Protein AF-A0A7S2Y7W7-F1 (afdb_monomer)

Mean predicted aligned error: 13.81 Å

Secondary structure (DSSP, 8-state):
------PPP------SHHHHHHHHHHHHHHHHHHHHHHHSS----TT-SS-HHHHHHHHHHHHHHHHHHTT---S--HHHHHHHHHTT--S-HHHHHHHHHHHHHHHHHHHHS-S---SSSHHHHHHHHHHHHHHHHHHHHHHHS--S--HHHHHHHHHTT--SSTTHHHHHHHHHHHHHHHHHHSS----TTSHHHHHHHHHHHHHHHHHHTT------HHHHHHHHTTT--SSHHHHHHHHHHHHHHHHHHHHS-S-PPPTT-GGGHHHHHHHHHHHHHHHTT-S-HHHHHHHHTTT--SS---

Foldseek 3Di:
DDDDDDDDDDDDDPPPPPVVVVVVLVVLLVVQLVVCVVPVASPQDCCNPVCNVSSVVLVVVLVQVVCVVVVHDHPDDPVNVVSCVVSVNDSCVVVVVVVVLLVVQLVVCVVPVASQFDCPDPVCVVSNVVLVVQLVQVVCCVPPVDGPDDPVNVVSCVVSVNDSCVCVVVLVVLLVVQLVVCVVQVASQDDCVPVPSNVVLVLQLVLVVCVVVVHDHPDDPVNVVSCVVSVHDSDPVVRVLVSLLSVLLVVCVVPVDSDDDDPPPVVCNVSNVSLVVVLVCVVVVNDDPVSVVSCVVSVHDSDDDD

Sequence (306 aa):
MSSKVVPKNHPNKKGSKCDHREKLWNMRYSELVQYQLEKGDCLVPAEYKENYPLGLWVRNQRKQYKLAKTGKYTYITEERIRLLTDLGFEWDPFNTEWNERYSELVEFYHKNGTTIVPQKSDQNLKLARWVVKQRHQYKLLKEKGQSQMTPERIELLEKINFRWAPFDAEWMSRYKELKKHYEKHGNCLIEKENKNLSTWTDTQRRQYKLLQLNESSHMTKQRIRLLEQLNFEWTVSDAKWKARFVELGRYVRRNGLGTVPGQSETKYRGLVRWVSQQQKWHHTNRLNKERFELLNLLAFPWEPEK

InterPro domains:
  IPR005114 Helicase-associated [PF03457] (22-89)
  IPR005114 Helicase-associated [PF03457] (96-162)
  IPR005114 Helicase-associated [PF03457] (168-232)
  IPR005114 Helicase-associated [PF03457] (238-298)

Solvent-accessible surface area (backbone atoms only — not comparable to full-atom values): 18067 Å² total; per-residue (Å²): 136,82,89,87,88,84,86,83,85,80,86,86,87,88,76,70,74,68,58,53,56,51,53,52,49,53,51,49,49,53,52,47,53,52,44,25,73,76,70,74,46,62,80,66,46,68,77,26,82,94,46,43,71,52,10,48,47,54,56,47,50,34,53,29,51,55,26,51,77,69,76,40,90,55,88,70,48,72,66,60,51,48,58,40,50,76,73,58,44,70,67,53,59,72,56,52,55,49,49,52,54,48,50,55,45,50,55,44,25,75,75,66,79,45,69,81,59,60,77,86,46,79,91,39,35,66,57,27,53,51,54,53,49,51,35,49,28,50,49,35,32,74,77,69,72,54,57,91,61,47,73,67,60,50,52,56,41,51,75,67,66,49,64,70,59,73,61,53,64,54,49,52,51,51,48,52,53,48,49,56,45,24,76,76,65,77,36,76,68,60,57,75,87,49,49,69,63,30,54,49,52,52,48,51,31,50,28,48,51,28,45,76,70,73,42,93,49,88,65,45,74,66,59,50,53,60,39,50,76,63,66,50,55,67,42,71,68,54,28,56,51,48,47,52,50,50,52,47,52,54,47,25,73,75,66,79,41,48,70,71,80,65,87,83,50,73,91,47,48,71,56,50,57,51,52,55,49,50,36,52,26,52,80,67,72,68,54,55,70,69,62,52,56,58,40,54,78,54,60,51,65,70,63,80,87,129

Structure (mmCIF, N/CA/C/O backbone):
data_AF-A0A7S2Y7W7-F1
#
_entry.id   AF-A0A7S2Y7W7-F1
#
loop_
_atom_site.group_PDB
_atom_sit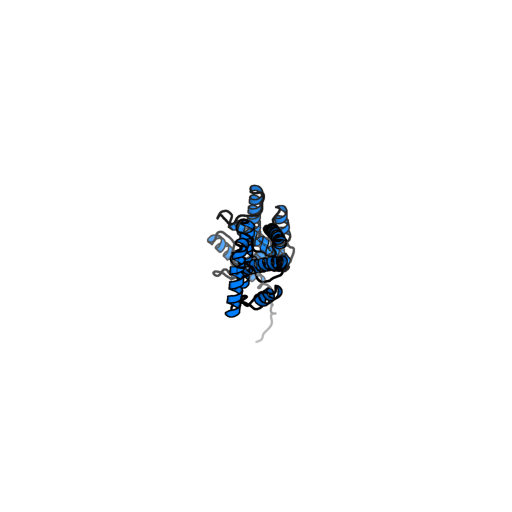e.id
_atom_site.type_symbol
_atom_site.label_atom_id
_atom_site.label_alt_id
_atom_site.label_comp_id
_atom_site.label_asym_id
_atom_site.label_entity_id
_atom_site.label_seq_id
_atom_site.pdbx_PDB_ins_code
_atom_site.Cartn_x
_atom_site.Cartn_y
_atom_site.Cartn_z
_atom_site.occupancy
_atom_site.B_iso_or_equiv
_atom_site.auth_seq_id
_atom_site.auth_comp_id
_atom_site.auth_asym_id
_atom_site.auth_atom_id
_atom_site.pdbx_PDB_model_num
ATOM 1 N N . MET A 1 1 ? -13.060 -22.732 94.950 1.00 37.59 1 MET A N 1
ATOM 2 C CA . MET A 1 1 ? -12.194 -23.146 93.823 1.00 37.59 1 MET A CA 1
ATOM 3 C C . MET A 1 1 ? -13.047 -23.850 92.773 1.00 37.59 1 MET A C 1
ATOM 5 O O . MET A 1 1 ? -13.967 -24.549 93.166 1.00 37.59 1 MET A O 1
ATOM 9 N N . SER A 1 2 ? -12.691 -23.665 91.493 1.00 35.84 2 SER A N 1
ATOM 10 C CA . SER A 1 2 ? -13.213 -24.296 90.254 1.00 35.84 2 SER A CA 1
ATOM 11 C C . SER A 1 2 ? -14.637 -23.908 89.804 1.00 35.84 2 SER A C 1
ATOM 13 O O . SER A 1 2 ? -15.588 -24.132 90.533 1.00 35.84 2 SER A O 1
ATOM 15 N N . SER A 1 3 ? -14.820 -23.162 88.691 1.00 30.14 3 SER A N 1
ATOM 16 C CA . SER A 1 3 ? -14.700 -23.556 87.249 1.00 30.14 3 SER A CA 1
ATOM 17 C C . SER A 1 3 ? -15.727 -24.625 86.841 1.00 30.14 3 SER A C 1
ATOM 19 O O . SER A 1 3 ? -15.864 -25.587 87.576 1.00 30.14 3 SER A O 1
ATOM 21 N N . LYS A 1 4 ? -16.442 -24.649 85.704 1.00 36.50 4 LYS A N 1
ATOM 22 C CA . LYS A 1 4 ? -16.570 -23.949 84.391 1.00 36.50 4 LYS A CA 1
ATOM 23 C C . LYS A 1 4 ? -17.983 -24.364 83.843 1.00 36.50 4 LYS A C 1
ATOM 25 O O . LYS A 1 4 ? -18.548 -25.297 84.393 1.00 36.50 4 LYS A O 1
ATOM 30 N N . VAL A 1 5 ? -18.666 -23.797 82.836 1.00 34.34 5 VAL A N 1
ATOM 31 C CA . VAL A 1 5 ? -18.397 -23.654 81.381 1.00 34.34 5 VAL A CA 1
ATOM 32 C C . VAL A 1 5 ? -19.575 -22.846 80.779 1.00 34.34 5 VAL A C 1
ATOM 34 O O . VAL A 1 5 ? -20.723 -23.152 81.083 1.00 34.34 5 VAL A O 1
ATOM 37 N N . VAL A 1 6 ? -19.321 -21.896 79.867 1.00 30.55 6 VAL A N 1
ATOM 38 C CA . VAL A 1 6 ? -20.326 -21.335 78.928 1.00 30.55 6 VAL A CA 1
ATOM 39 C C . VAL A 1 6 ? -19.839 -21.596 77.489 1.00 30.55 6 VAL A C 1
ATOM 41 O O . VAL A 1 6 ? -18.629 -21.483 77.255 1.00 30.55 6 VAL A O 1
ATOM 44 N N . PRO A 1 7 ? -20.704 -21.972 76.520 1.00 33.47 7 PRO A N 1
ATOM 45 C CA . PRO A 1 7 ? -20.276 -22.375 75.180 1.00 33.47 7 PRO A CA 1
ATOM 46 C C . PRO A 1 7 ? -19.872 -21.184 74.301 1.00 33.47 7 PRO A C 1
ATOM 48 O O . PRO A 1 7 ? -20.465 -20.108 74.353 1.00 33.47 7 PRO A O 1
ATOM 51 N N . LYS A 1 8 ? -18.861 -21.404 73.454 1.00 35.06 8 LYS A N 1
ATOM 52 C CA . LYS A 1 8 ? -18.333 -20.428 72.494 1.00 35.06 8 LYS A CA 1
ATOM 53 C C . LYS A 1 8 ? -19.246 -20.302 71.270 1.00 35.06 8 LYS A C 1
ATOM 55 O O . LYS A 1 8 ? -19.449 -21.274 70.550 1.00 35.06 8 LYS A O 1
ATOM 60 N N . ASN A 1 9 ? -19.679 -19.076 70.987 1.00 31.50 9 ASN A N 1
ATOM 61 C CA . ASN A 1 9 ? -20.201 -18.664 69.685 1.00 31.50 9 ASN A CA 1
ATOM 62 C C . ASN A 1 9 ? -19.067 -18.615 68.642 1.00 31.50 9 ASN A C 1
ATOM 64 O O . ASN A 1 9 ? -17.965 -18.134 68.922 1.00 31.50 9 ASN A O 1
ATOM 68 N N . HIS A 1 10 ? -19.340 -19.074 67.421 1.00 33.00 10 HIS A N 1
ATOM 69 C CA . HIS A 1 10 ? -18.485 -18.870 66.248 1.00 33.00 10 HIS A CA 1
ATOM 70 C C . HIS A 1 10 ? -19.164 -17.896 65.278 1.00 33.00 10 HIS A C 1
ATOM 72 O O . HIS A 1 10 ? -20.255 -18.201 64.797 1.00 33.00 10 HIS A O 1
ATOM 78 N N . PRO A 1 11 ? -18.547 -16.745 64.945 1.00 43.25 11 PRO A N 1
ATOM 79 C CA . PRO A 1 11 ? -19.090 -15.852 63.937 1.00 43.25 11 PRO A CA 1
ATOM 80 C C . PRO A 1 11 ? -18.617 -16.254 62.533 1.00 43.25 11 PRO A C 1
ATOM 82 O O . PRO A 1 11 ? -17.430 -16.428 62.250 1.00 43.25 11 PRO A O 1
ATOM 85 N N . ASN A 1 12 ? -19.600 -16.371 61.650 1.00 38.69 12 ASN A N 1
ATOM 86 C CA . ASN A 1 12 ? -19.510 -16.690 60.233 1.00 38.69 12 ASN A CA 1
ATOM 87 C C . ASN A 1 12 ? -18.875 -15.519 59.442 1.00 38.69 12 ASN A C 1
ATOM 89 O O . ASN A 1 12 ? -19.415 -14.415 59.429 1.00 38.69 12 ASN A O 1
ATOM 93 N N . LYS A 1 13 ? -17.732 -15.732 58.769 1.00 47.81 13 LYS A N 1
ATOM 94 C CA . LYS A 1 13 ? -17.047 -14.724 57.928 1.00 47.81 13 LYS A CA 1
ATOM 95 C C . LYS A 1 13 ? -17.243 -15.018 56.432 1.00 47.81 13 LYS A C 1
ATOM 97 O O . LYS A 1 13 ? -16.462 -15.755 55.837 1.00 47.81 13 LYS A O 1
ATOM 102 N N . LYS A 1 14 ? -18.225 -14.368 55.794 1.00 46.22 14 LYS A N 1
ATOM 103 C CA . LYS A 1 14 ? -18.388 -14.301 54.318 1.00 46.22 14 LYS A CA 1
ATOM 104 C C . LYS A 1 14 ? -18.605 -12.860 53.799 1.00 46.22 14 LYS A C 1
ATOM 106 O O . LYS A 1 14 ? -19.405 -12.641 52.903 1.00 46.22 14 LYS A O 1
ATOM 111 N N . GLY A 1 15 ? -17.887 -11.868 54.345 1.00 50.94 15 GLY A N 1
ATOM 112 C CA . GLY A 1 15 ? -18.114 -10.438 54.043 1.00 50.94 15 GLY A CA 1
ATOM 113 C C . GLY A 1 15 ? -17.005 -9.649 53.319 1.00 50.94 15 GLY A C 1
ATOM 114 O O . GLY A 1 15 ? -17.163 -8.453 53.145 1.00 50.94 15 GLY A O 1
ATOM 115 N N . SER A 1 16 ? -15.870 -10.238 52.911 1.00 58.94 16 SER A N 1
ATOM 116 C CA . SER A 1 16 ? -14.654 -9.426 52.642 1.00 58.94 16 SER A CA 1
ATOM 117 C C . SER A 1 16 ? -14.260 -9.205 51.165 1.00 58.94 16 SER A C 1
ATOM 119 O O . SER A 1 16 ? -13.663 -8.183 50.843 1.00 58.94 16 SER A O 1
ATOM 121 N N . LYS A 1 17 ? -14.597 -10.105 50.226 1.00 50.84 17 LYS A N 1
ATOM 122 C CA . LYS A 1 17 ? -14.131 -9.992 48.819 1.00 50.84 17 LYS A CA 1
ATOM 123 C C . LYS A 1 17 ? -14.993 -9.097 47.916 1.00 50.84 17 LYS A C 1
ATOM 125 O O . LYS A 1 17 ? -14.471 -8.569 46.936 1.00 50.84 17 LYS A O 1
ATOM 130 N N . CYS A 1 18 ? -16.288 -8.956 48.206 1.00 56.78 18 CYS A N 1
ATOM 131 C CA . CYS A 1 18 ? -17.223 -8.215 47.348 1.00 56.78 18 CYS A CA 1
ATOM 132 C C . CYS A 1 18 ? -17.066 -6.691 47.507 1.00 56.78 18 CYS A C 1
ATOM 134 O O . CYS A 1 18 ? -17.057 -5.971 46.516 1.00 56.78 18 CYS A O 1
ATOM 136 N N . ASP A 1 19 ? -16.812 -6.231 48.735 1.00 72.75 19 ASP A N 1
ATOM 137 C CA . ASP A 1 19 ? -16.600 -4.818 49.087 1.00 72.75 19 ASP A CA 1
ATOM 138 C C . ASP A 1 19 ? -15.323 -4.228 48.450 1.00 72.75 19 ASP A C 1
ATOM 140 O O . ASP A 1 19 ? -15.316 -3.117 47.925 1.00 72.75 19 ASP A O 1
ATOM 144 N N . HIS A 1 20 ? -14.237 -5.006 48.391 1.00 82.12 20 HIS A N 1
ATOM 145 C CA . HIS A 1 20 ? -12.974 -4.533 47.815 1.00 82.12 20 HIS A CA 1
ATOM 146 C C . HIS A 1 20 ? -13.054 -4.267 46.300 1.00 82.12 20 HIS A C 1
ATOM 148 O O . HIS A 1 20 ? -12.467 -3.303 45.809 1.00 82.12 20 HIS A O 1
ATOM 154 N N . ARG A 1 21 ? -13.787 -5.100 45.544 1.00 84.62 21 ARG A N 1
ATOM 155 C CA . ARG A 1 21 ? -13.958 -4.911 44.091 1.00 84.62 21 ARG A CA 1
ATOM 156 C C . ARG A 1 21 ? -14.792 -3.677 43.771 1.00 84.62 21 ARG A C 1
ATOM 158 O O . ARG A 1 21 ? -14.485 -2.992 42.800 1.00 84.62 21 ARG A O 1
ATOM 165 N N . GLU A 1 22 ? -15.806 -3.403 44.587 1.00 88.19 22 GLU A N 1
ATOM 166 C CA . GLU A 1 22 ? -16.646 -2.217 44.435 1.00 88.19 22 GLU A CA 1
ATOM 167 C C . GLU A 1 22 ? -15.851 -0.942 44.715 1.00 88.19 22 GLU A C 1
ATOM 169 O O . GLU A 1 22 ? -15.823 -0.033 43.889 1.00 88.19 22 GLU A O 1
ATOM 174 N N . LYS A 1 23 ? -15.089 -0.923 45.816 1.00 91.94 23 LYS A N 1
ATOM 175 C CA . LYS A 1 23 ? -14.179 0.184 46.146 1.00 91.94 23 LYS A CA 1
ATOM 176 C C . LYS A 1 23 ? -13.169 0.458 45.038 1.00 91.94 23 LYS A C 1
ATOM 178 O O . LYS A 1 23 ? -12.952 1.612 44.681 1.00 91.94 23 LYS A O 1
ATOM 183 N N . LEU A 1 24 ? -12.573 -0.591 44.470 1.00 93.00 24 LEU A N 1
ATOM 184 C CA . LEU A 1 24 ? -11.621 -0.439 43.372 1.00 93.00 24 LEU A CA 1
ATOM 185 C C . LEU A 1 24 ? -12.291 0.090 42.097 1.00 93.00 24 LEU A C 1
ATOM 187 O O . LEU A 1 24 ? -11.690 0.896 41.390 1.00 93.00 24 LEU A O 1
ATOM 191 N N . TRP A 1 25 ? -13.517 -0.346 41.791 1.00 94.25 25 TRP A N 1
ATOM 192 C CA . TRP A 1 25 ? -14.260 0.179 40.646 1.00 94.25 25 TRP A CA 1
ATOM 193 C C . TRP A 1 25 ? -14.589 1.663 40.836 1.00 94.25 25 TRP A C 1
ATOM 195 O O . TRP A 1 25 ? -14.278 2.449 39.947 1.00 94.25 25 TRP A O 1
ATOM 205 N N . ASN A 1 26 ? -15.103 2.050 42.007 1.00 94.50 26 ASN A N 1
ATOM 206 C CA . ASN A 1 26 ? -15.407 3.446 42.334 1.00 94.50 26 ASN A CA 1
ATOM 207 C C . ASN A 1 26 ? -14.159 4.335 42.270 1.00 94.50 26 ASN A C 1
ATOM 209 O O . ASN A 1 26 ? -14.209 5.409 41.687 1.00 94.50 26 ASN A O 1
ATOM 213 N N . MET A 1 27 ? -13.019 3.866 42.790 1.00 96.19 27 MET A N 1
ATOM 214 C CA . MET A 1 27 ? -11.742 4.581 42.686 1.00 96.19 27 MET A CA 1
ATOM 215 C C . MET A 1 27 ? -11.349 4.838 41.225 1.00 96.19 27 MET A C 1
ATOM 217 O O . MET A 1 27 ? -11.021 5.963 40.863 1.00 96.19 27 MET A O 1
ATOM 221 N N . ARG A 1 28 ? -11.421 3.812 40.368 1.00 96.81 28 ARG A N 1
ATOM 222 C CA . ARG A 1 28 ? -11.091 3.939 38.937 1.00 96.81 28 ARG A CA 1
ATOM 223 C C . ARG A 1 28 ? -12.092 4.813 38.183 1.00 96.81 28 ARG A C 1
ATOM 225 O O . ARG A 1 28 ? -11.698 5.528 37.270 1.00 96.81 28 ARG A O 1
ATOM 232 N N . TYR A 1 29 ? -13.365 4.771 38.570 1.00 97.00 29 TYR A N 1
ATOM 233 C CA . TYR A 1 29 ? -14.388 5.660 38.033 1.00 97.00 29 TYR A CA 1
ATOM 234 C C . TYR A 1 29 ? -14.091 7.124 38.391 1.00 97.00 29 TYR A C 1
ATOM 236 O O . TYR A 1 29 ? -14.070 7.962 37.497 1.00 97.00 29 TYR A O 1
ATOM 244 N N . SER A 1 30 ? -13.753 7.429 39.648 1.00 96.88 30 SER A N 1
ATOM 245 C CA . SER A 1 30 ? -13.347 8.783 40.054 1.00 96.88 30 SER A CA 1
ATOM 246 C C . SER A 1 30 ? -12.097 9.272 39.314 1.00 96.88 30 SER A C 1
ATOM 248 O O . SER A 1 30 ? -12.040 10.427 38.904 1.00 96.88 30 SER A O 1
ATOM 250 N N . GLU A 1 31 ? -11.112 8.399 39.090 1.00 97.06 31 GLU A N 1
ATOM 251 C CA . GLU A 1 31 ? -9.932 8.725 38.274 1.00 97.06 31 GLU A CA 1
ATOM 252 C C . GLU A 1 31 ? -10.295 9.031 36.812 1.00 97.06 31 GLU A C 1
ATOM 254 O O . GLU A 1 31 ? -9.704 9.925 36.210 1.00 97.06 31 GLU A O 1
ATOM 259 N N . LEU A 1 32 ? -11.274 8.323 36.239 1.00 97.31 32 LEU A N 1
ATOM 260 C CA . LEU A 1 32 ? -11.776 8.608 34.894 1.00 97.31 32 LEU A CA 1
ATOM 261 C C . LEU A 1 32 ? -12.521 9.949 34.833 1.00 97.31 32 LEU A C 1
ATOM 263 O O . LEU A 1 32 ? -12.336 10.687 33.871 1.00 97.31 32 LEU A O 1
ATOM 267 N N . VAL A 1 33 ? -13.327 10.279 35.847 1.00 97.00 33 VAL A N 1
ATOM 268 C CA . VAL A 1 33 ? -13.987 11.593 35.950 1.00 97.00 33 VAL A CA 1
ATOM 269 C C . VAL A 1 33 ? -12.941 12.706 35.978 1.00 97.00 33 VAL A C 1
ATOM 271 O O . VAL A 1 33 ? -13.048 13.668 35.225 1.00 97.00 33 VAL A O 1
ATOM 274 N N . GLN A 1 34 ? -11.886 12.549 36.782 1.00 96.19 34 GLN A N 1
ATOM 275 C CA . GLN A 1 34 ? -10.796 13.522 36.834 1.00 96.19 34 GLN A CA 1
ATOM 276 C C . GLN A 1 34 ? -10.088 13.657 35.479 1.00 96.19 34 GLN A C 1
ATOM 278 O O . GLN A 1 34 ? -9.843 14.769 35.017 1.00 96.19 34 GLN A O 1
ATOM 283 N N . TYR A 1 35 ? -9.820 12.536 34.802 1.00 95.62 35 TYR A N 1
ATOM 284 C CA . TYR A 1 35 ? -9.259 12.552 33.452 1.00 95.62 35 TYR A CA 1
ATOM 285 C C . TYR A 1 35 ? -10.159 13.316 32.468 1.00 95.62 35 TYR A C 1
ATOM 287 O O . TYR A 1 35 ? -9.663 14.130 31.691 1.00 95.62 35 TYR A O 1
ATOM 295 N N . GLN A 1 36 ? -11.475 13.091 32.523 1.00 95.19 36 GLN A N 1
ATOM 296 C CA . GLN A 1 36 ? -12.455 13.757 31.663 1.00 95.19 36 GLN A CA 1
ATOM 297 C C . GLN A 1 36 ? -12.515 15.267 31.912 1.00 95.19 36 GLN A C 1
ATOM 299 O O . GLN A 1 36 ? -12.564 16.029 30.949 1.00 95.19 36 GLN A O 1
ATOM 304 N N . LEU A 1 37 ? -12.403 15.714 33.164 1.00 93.25 37 LEU A N 1
ATOM 305 C CA . LEU A 1 37 ? -12.298 17.138 33.496 1.00 93.25 37 LEU A CA 1
ATOM 306 C C . LEU A 1 37 ? -11.010 17.777 32.953 1.00 93.25 37 LEU A C 1
ATOM 308 O O . LEU A 1 37 ? -11.032 18.917 32.497 1.00 93.25 37 LEU A O 1
ATOM 312 N N . GLU A 1 38 ? -9.888 17.057 32.988 1.00 92.75 38 GLU A N 1
ATOM 313 C CA . GLU A 1 38 ? -8.585 17.578 32.554 1.00 92.75 38 GLU A CA 1
ATOM 314 C C . GLU A 1 38 ? -8.379 17.553 31.037 1.00 92.75 38 GLU A C 1
ATOM 316 O O . GLU A 1 38 ? -7.700 18.422 30.486 1.00 92.75 38 GLU A O 1
ATOM 321 N N . LYS A 1 39 ? -8.892 16.522 30.360 1.00 92.25 39 LYS A N 1
ATOM 322 C CA . LYS A 1 39 ? -8.663 16.281 28.926 1.00 92.25 39 LYS A CA 1
ATOM 323 C C . LYS A 1 39 ? -9.869 16.610 28.055 1.00 92.25 39 LYS A C 1
ATOM 325 O O . LYS A 1 39 ? -9.698 16.786 26.854 1.00 92.25 39 LYS A O 1
ATOM 330 N N . GLY A 1 40 ? -11.056 16.725 28.648 1.00 89.88 40 GLY A N 1
ATOM 331 C CA . GLY A 1 40 ? -12.314 16.962 27.939 1.00 89.88 40 GLY A CA 1
ATOM 332 C C . GLY A 1 40 ? -12.916 15.711 27.293 1.00 89.88 40 GLY A C 1
ATOM 333 O O . GLY A 1 40 ? -13.932 15.817 26.613 1.00 89.88 40 GLY A O 1
ATOM 334 N N . ASP A 1 41 ? -12.315 14.532 27.486 1.00 90.56 41 ASP A N 1
ATOM 335 C CA . ASP A 1 41 ? -12.790 13.263 26.934 1.00 90.56 41 ASP A CA 1
ATOM 336 C C . ASP A 1 41 ? -12.485 12.070 27.861 1.00 90.56 41 ASP A C 1
ATOM 338 O O . ASP A 1 41 ? -11.765 12.181 28.849 1.00 90.56 41 ASP A O 1
ATOM 342 N N . CYS A 1 42 ? -13.041 10.899 27.539 1.00 92.62 42 CYS A N 1
ATOM 343 C CA . CYS A 1 42 ? -12.763 9.632 28.227 1.00 92.62 42 CYS A CA 1
ATOM 344 C C . CYS A 1 42 ? -11.804 8.709 27.437 1.00 92.62 42 CYS A C 1
ATOM 346 O O . CYS A 1 42 ? -11.794 7.484 27.625 1.00 92.62 42 CYS A O 1
ATOM 348 N N . LEU A 1 43 ? -11.009 9.248 26.507 1.00 89.69 43 LEU A N 1
ATOM 349 C CA . LEU A 1 43 ? -10.138 8.501 25.592 1.00 89.69 43 LEU A CA 1
ATOM 350 C C . LEU A 1 43 ? -8.772 8.183 26.216 1.00 89.69 43 LEU A C 1
ATOM 352 O O . LEU A 1 43 ? -7.718 8.409 25.623 1.00 89.69 43 LEU A O 1
ATOM 356 N N . VAL A 1 44 ? -8.791 7.558 27.396 1.00 90.44 44 VAL A N 1
ATOM 357 C CA . VAL A 1 44 ? -7.565 7.180 28.111 1.00 90.44 44 VAL A CA 1
ATOM 358 C C . VAL A 1 44 ? -6.717 6.203 27.270 1.00 90.44 44 VAL A C 1
ATOM 360 O O . VAL A 1 44 ? -7.218 5.136 26.881 1.00 90.44 44 VAL A O 1
ATOM 363 N N . PRO A 1 45 ? -5.429 6.509 27.004 1.00 86.62 45 PRO A N 1
ATOM 364 C CA . PRO A 1 45 ? -4.521 5.603 26.308 1.00 86.62 45 PRO A CA 1
ATOM 365 C C . PRO A 1 45 ? -4.345 4.272 27.048 1.00 86.62 45 PRO A C 1
ATOM 367 O O . PRO A 1 45 ? -4.287 4.225 28.275 1.00 86.62 45 PRO A O 1
ATOM 370 N N . ALA A 1 46 ? -4.189 3.170 26.308 1.00 79.38 46 ALA A N 1
ATOM 371 C CA . ALA A 1 46 ? -3.987 1.849 26.918 1.00 79.38 46 ALA A CA 1
ATOM 372 C C . ALA A 1 46 ? -2.702 1.770 27.768 1.00 79.38 46 ALA A C 1
ATOM 374 O O . ALA A 1 46 ? -2.656 1.017 28.737 1.00 79.38 46 ALA A O 1
ATOM 375 N N . GLU A 1 47 ? -1.687 2.558 27.409 1.00 85.12 47 GLU A N 1
ATOM 376 C CA . GLU A 1 47 ? -0.414 2.706 28.122 1.00 85.12 47 GLU A CA 1
ATOM 377 C C . GLU A 1 47 ? -0.286 4.122 28.703 1.00 85.12 47 GLU A C 1
ATOM 379 O O . GLU A 1 47 ? 0.719 4.805 28.510 1.00 85.12 47 GLU A O 1
ATOM 384 N N . TYR A 1 48 ? -1.342 4.603 29.361 1.00 89.75 48 TYR A N 1
ATOM 385 C CA . TYR A 1 48 ? -1.338 5.919 29.994 1.00 89.75 48 TYR A CA 1
ATOM 386 C C . TYR A 1 48 ? -0.262 5.971 31.088 1.00 89.75 48 TYR A C 1
ATOM 388 O O . TYR A 1 48 ? -0.348 5.244 32.072 1.00 89.75 48 TYR A O 1
ATOM 396 N N . LYS A 1 49 ? 0.795 6.767 30.895 1.00 87.56 49 LYS A N 1
ATOM 397 C CA . LYS A 1 49 ? 2.012 6.690 31.723 1.00 87.56 49 LYS A CA 1
ATOM 398 C C . LYS A 1 49 ? 1.792 7.246 33.125 1.00 87.56 49 LYS A C 1
ATOM 400 O O . LYS A 1 49 ? 2.343 6.727 34.087 1.00 87.56 49 LYS A O 1
ATOM 405 N N . GLU A 1 50 ? 0.967 8.275 33.218 1.00 90.06 50 GLU A N 1
ATOM 406 C CA . GLU A 1 50 ? 0.624 8.998 34.434 1.00 90.06 50 GLU A CA 1
ATOM 407 C C . GLU A 1 50 ? -0.271 8.150 35.348 1.00 90.06 50 GLU A C 1
ATOM 409 O O . GLU A 1 50 ? -0.153 8.215 36.568 1.00 90.06 50 GLU A O 1
ATOM 414 N N . ASN A 1 51 ? -1.126 7.301 34.764 1.00 91.81 51 ASN A N 1
ATOM 415 C CA . ASN A 1 51 ? -1.936 6.333 35.499 1.00 91.81 51 ASN A CA 1
ATOM 416 C C . ASN A 1 51 ? -2.187 5.071 34.657 1.00 91.81 51 ASN A C 1
ATOM 418 O O . ASN A 1 51 ? -3.250 4.867 34.062 1.00 91.81 51 ASN A O 1
ATOM 422 N N . TYR A 1 52 ? -1.188 4.189 34.630 1.00 92.31 52 TYR A N 1
ATOM 423 C CA . TYR A 1 52 ? -1.252 2.929 33.884 1.00 92.31 52 TYR A CA 1
ATOM 424 C C . TYR A 1 52 ? -2.432 2.027 34.302 1.00 92.31 52 TYR A C 1
ATOM 426 O O . TYR A 1 52 ? -3.109 1.474 33.425 1.00 92.31 52 TYR A O 1
ATOM 434 N N . PRO A 1 53 ? -2.754 1.890 35.608 1.00 94.44 53 PRO A N 1
ATOM 435 C CA . PRO A 1 53 ? -3.937 1.150 36.043 1.00 94.44 53 PRO A CA 1
ATOM 436 C C . PRO A 1 53 ? -5.257 1.644 35.437 1.00 94.44 53 PRO A C 1
ATOM 438 O O . PRO A 1 53 ? -6.115 0.813 35.124 1.00 94.44 53 PRO A O 1
ATOM 441 N N . LEU A 1 54 ? -5.423 2.956 35.246 1.00 95.19 54 LEU A N 1
ATOM 442 C CA . LEU A 1 54 ? -6.618 3.530 34.627 1.00 95.19 54 LEU A CA 1
ATOM 443 C C . LEU A 1 54 ? -6.738 3.133 33.150 1.00 95.19 54 LEU A C 1
ATOM 445 O O . LEU A 1 54 ? -7.796 2.658 32.736 1.00 95.19 54 LEU A O 1
ATOM 449 N N . GLY A 1 55 ? -5.655 3.235 32.371 1.00 92.12 55 GLY A N 1
ATOM 450 C CA . GLY A 1 55 ? -5.648 2.826 30.958 1.00 92.12 55 GLY A CA 1
ATOM 451 C C . GLY A 1 55 ? -6.027 1.351 30.767 1.00 92.12 55 GLY A C 1
ATOM 452 O O . GLY A 1 55 ? -6.852 0.997 29.914 1.00 92.12 55 GLY A O 1
ATOM 453 N N . LEU A 1 56 ? -5.505 0.476 31.633 1.00 92.94 56 LEU A N 1
ATOM 454 C CA . LEU A 1 56 ? -5.875 -0.940 31.656 1.00 92.94 56 LEU A CA 1
ATOM 455 C C . LEU A 1 56 ? -7.349 -1.150 32.039 1.00 92.94 56 LEU A C 1
ATOM 457 O O . LEU A 1 56 ? -8.032 -1.994 31.447 1.00 92.94 56 LEU A O 1
ATOM 461 N N . TRP A 1 57 ? -7.841 -0.403 33.027 1.00 95.44 57 TRP A N 1
ATOM 462 C CA . TRP A 1 57 ? -9.222 -0.486 33.491 1.00 95.44 57 TRP A CA 1
ATOM 463 C C . TRP A 1 57 ? -10.215 -0.046 32.410 1.00 95.44 57 TRP A C 1
ATOM 465 O O . TRP A 1 57 ? -11.144 -0.799 32.122 1.00 95.44 57 TRP A O 1
ATOM 475 N N . VAL A 1 58 ? -9.969 1.084 31.739 1.00 95.00 58 VAL A N 1
ATOM 476 C CA . VAL A 1 58 ? -10.766 1.590 30.605 1.00 95.00 58 VAL A CA 1
ATOM 477 C C . VAL A 1 58 ? -10.843 0.554 29.483 1.00 95.00 58 VAL A C 1
ATOM 479 O O . VAL A 1 58 ? -11.931 0.219 29.006 1.00 95.00 58 VAL A O 1
ATOM 482 N N . ARG A 1 59 ? -9.703 -0.045 29.109 1.00 91.62 59 ARG A N 1
ATOM 483 C CA . ARG A 1 59 ? -9.655 -1.133 28.116 1.00 91.62 59 ARG A CA 1
ATOM 484 C C . ARG A 1 59 ? -10.526 -2.323 28.526 1.00 91.62 59 ARG A C 1
ATOM 486 O O . ARG A 1 59 ? -11.219 -2.906 27.689 1.00 91.62 59 ARG A O 1
ATOM 493 N N . ASN A 1 60 ? -10.500 -2.685 29.806 1.00 93.19 60 ASN A N 1
ATOM 494 C CA . ASN A 1 60 ? -11.316 -3.773 30.328 1.00 93.19 60 ASN A CA 1
ATOM 495 C C . ASN A 1 60 ? -12.813 -3.428 30.331 1.00 93.19 60 ASN A C 1
ATOM 497 O O . ASN A 1 60 ? -13.598 -4.311 29.990 1.00 93.19 60 ASN A O 1
ATOM 501 N N . GLN A 1 61 ? -13.217 -2.186 30.629 1.00 95.06 61 GLN A N 1
ATOM 502 C CA . GLN A 1 61 ? -14.628 -1.775 30.549 1.00 95.06 61 GLN A CA 1
ATOM 503 C C . GLN A 1 61 ? -15.175 -1.938 29.126 1.00 95.06 61 GLN A C 1
ATOM 505 O O . GLN A 1 61 ? -16.192 -2.605 28.940 1.00 95.06 61 GLN A O 1
ATOM 510 N N . ARG A 1 62 ? -14.448 -1.459 28.104 1.00 93.94 62 ARG A N 1
ATOM 511 C CA . ARG A 1 62 ? -14.827 -1.647 26.687 1.00 93.94 62 ARG A CA 1
ATOM 512 C C . ARG A 1 62 ? -14.974 -3.126 26.317 1.00 93.94 62 ARG A C 1
ATOM 514 O O . ARG A 1 62 ? -15.951 -3.529 25.687 1.00 93.94 62 ARG A O 1
ATOM 521 N N . LYS A 1 63 ? -14.035 -3.972 26.766 1.00 92.69 63 LYS A N 1
ATOM 522 C CA . LYS A 1 63 ? -14.110 -5.430 26.567 1.00 92.69 63 LYS A CA 1
ATOM 523 C C . LYS A 1 63 ? -15.359 -6.032 27.217 1.00 92.69 63 LYS A C 1
ATOM 525 O O . LYS A 1 63 ? -16.020 -6.854 26.588 1.00 92.69 63 LYS A O 1
ATOM 530 N N . GLN A 1 64 ? -15.670 -5.656 28.457 1.00 94.38 64 GLN A N 1
ATOM 531 C CA . GLN A 1 64 ? -16.841 -6.173 29.167 1.00 94.38 64 GLN A CA 1
ATOM 532 C C . GLN A 1 64 ? -18.153 -5.732 28.524 1.00 94.38 64 GLN A C 1
ATOM 534 O O . GLN A 1 64 ? -19.037 -6.560 28.339 1.00 94.38 64 GLN A O 1
ATOM 539 N N . TYR A 1 65 ? -18.249 -4.478 28.095 1.00 94.00 65 TYR A N 1
ATOM 540 C CA . TYR A 1 65 ? -19.417 -3.982 27.374 1.00 94.00 65 TYR A CA 1
ATOM 541 C C . TYR A 1 65 ? -19.668 -4.741 26.067 1.00 94.00 65 TYR A C 1
ATOM 543 O O . TYR A 1 65 ? -20.798 -5.122 25.768 1.00 94.00 65 TYR A O 1
ATOM 551 N N . LYS A 1 66 ? -18.609 -5.067 25.314 1.00 90.69 66 LYS A N 1
ATOM 552 C CA . LYS A 1 66 ? -18.729 -5.915 24.118 1.00 90.69 66 LYS A CA 1
ATOM 553 C C . LYS A 1 66 ? -19.248 -7.322 24.446 1.00 90.69 66 LYS A C 1
ATOM 555 O O . LYS A 1 66 ? -20.024 -7.885 23.674 1.00 90.69 66 LYS A O 1
ATOM 560 N N . LEU A 1 67 ? -18.835 -7.901 25.576 1.00 92.31 67 LEU A N 1
ATOM 561 C CA . LEU A 1 67 ? -19.382 -9.178 26.049 1.00 92.31 67 LEU A CA 1
ATOM 562 C C . LEU A 1 67 ? -20.871 -9.038 26.395 1.00 92.31 67 LEU A C 1
ATOM 564 O O . LEU A 1 67 ? -21.661 -9.833 25.892 1.00 92.31 67 LEU A O 1
ATOM 568 N N . ALA A 1 68 ? -21.252 -7.983 27.126 1.00 91.88 68 ALA A N 1
ATOM 569 C CA . ALA A 1 68 ? -22.645 -7.662 27.449 1.00 91.88 68 ALA A CA 1
ATOM 570 C C . ALA A 1 68 ? -23.524 -7.584 26.186 1.00 91.88 68 ALA A C 1
ATOM 572 O O . ALA A 1 68 ? -24.527 -8.284 26.074 1.00 91.88 68 ALA A O 1
ATOM 573 N N . LYS A 1 69 ? -23.093 -6.813 25.177 1.00 89.25 69 LYS A N 1
ATOM 574 C CA . LYS A 1 69 ? -23.809 -6.641 23.899 1.00 89.25 69 LYS A CA 1
ATOM 575 C C . LYS A 1 69 ? -23.960 -7.922 23.084 1.00 89.25 69 LYS A C 1
ATOM 577 O O . LYS A 1 69 ? -24.888 -8.031 22.293 1.00 89.25 69 LYS A O 1
ATOM 582 N N . THR A 1 70 ? -23.050 -8.878 23.255 1.00 88.38 70 THR A N 1
ATOM 583 C CA . THR A 1 70 ? -23.079 -10.167 22.543 1.00 88.38 70 THR A CA 1
ATOM 584 C C . THR A 1 70 ? -23.742 -11.280 23.356 1.00 88.38 70 THR A C 1
ATOM 586 O O . THR A 1 70 ? -23.646 -12.445 22.976 1.00 88.38 70 THR A O 1
ATOM 589 N N . GLY A 1 71 ? -24.386 -10.942 24.483 1.00 88.88 71 GLY A N 1
ATOM 590 C CA . GLY A 1 71 ? -25.050 -11.902 25.369 1.00 88.88 71 GLY A CA 1
ATOM 591 C C . GLY A 1 71 ? -24.087 -12.845 26.097 1.00 88.88 71 GLY A C 1
ATOM 592 O O . GLY A 1 71 ? -24.506 -13.862 26.644 1.00 88.88 71 GLY A O 1
ATOM 593 N N . LYS A 1 72 ? -22.783 -12.546 26.089 1.00 91.31 72 LYS A N 1
ATOM 594 C CA . LYS A 1 72 ? -21.764 -13.345 26.776 1.00 91.31 72 LYS A CA 1
ATOM 595 C C . LYS A 1 72 ? -21.665 -12.928 28.236 1.00 91.31 72 LYS A C 1
ATOM 597 O O . LYS A 1 72 ? -21.909 -11.775 28.585 1.00 91.31 72 LYS A O 1
ATOM 602 N N . TYR A 1 73 ? -21.223 -13.861 29.081 1.00 93.81 73 TYR A N 1
ATOM 603 C CA . TYR A 1 73 ? -20.978 -13.573 30.491 1.00 93.81 73 TYR A CA 1
ATOM 604 C C . TYR A 1 73 ? -20.036 -12.374 30.657 1.00 93.81 73 TYR A C 1
ATOM 606 O O . TYR A 1 73 ? -18.963 -12.304 30.050 1.00 93.81 73 TYR A O 1
ATOM 614 N N . THR A 1 74 ? -20.441 -11.451 31.522 1.00 94.44 74 THR A N 1
ATOM 615 C CA . THR A 1 74 ? -19.711 -10.233 31.846 1.00 94.44 74 THR A CA 1
ATOM 616 C C . THR A 1 74 ? -19.897 -9.885 33.319 1.00 94.44 74 THR A C 1
ATOM 618 O O . THR A 1 74 ? -20.869 -10.298 33.946 1.00 94.44 74 THR A O 1
ATOM 621 N N . TYR A 1 75 ? -18.953 -9.129 33.878 1.00 90.94 75 TYR A N 1
ATOM 622 C CA . TYR A 1 75 ? -19.074 -8.570 35.227 1.00 90.94 75 TYR A CA 1
ATOM 623 C C . TYR A 1 75 ? -19.496 -7.093 35.238 1.00 90.94 75 TYR A C 1
ATOM 625 O O . TYR A 1 75 ? -19.605 -6.504 36.318 1.00 90.94 75 TYR A O 1
ATOM 633 N N . ILE A 1 76 ? -19.658 -6.460 34.070 1.00 93.50 76 ILE A N 1
ATOM 634 C CA . ILE A 1 76 ? -20.164 -5.088 34.016 1.00 93.50 76 ILE A CA 1
ATOM 635 C C . ILE A 1 76 ? -21.675 -5.112 34.248 1.00 93.50 76 ILE A C 1
ATOM 637 O O . ILE A 1 76 ? -22.385 -5.928 33.668 1.00 93.50 76 ILE A O 1
ATOM 641 N N . THR A 1 77 ? -22.151 -4.259 35.148 1.00 94.44 77 THR A N 1
ATOM 642 C CA . THR A 1 77 ? -23.574 -4.136 35.473 1.00 94.44 77 THR A CA 1
ATOM 643 C C . THR A 1 77 ? -24.200 -3.022 34.639 1.00 94.44 77 THR A C 1
ATOM 645 O O . THR A 1 77 ? -23.496 -2.102 34.223 1.00 94.44 77 THR A O 1
ATOM 648 N N . GLU A 1 78 ? -25.520 -3.062 34.445 1.00 93.25 78 GLU A N 1
ATOM 649 C CA . GLU A 1 78 ? -26.267 -1.982 33.774 1.00 93.25 78 GLU A CA 1
ATOM 650 C C . GLU A 1 78 ? -26.012 -0.615 34.420 1.00 93.25 78 GLU A C 1
ATOM 652 O O . GLU A 1 78 ? -25.833 0.383 33.733 1.00 93.25 78 GLU A O 1
ATOM 657 N N . GLU A 1 79 ? -25.888 -0.574 35.747 1.00 93.94 79 GLU A N 1
ATOM 658 C CA . GLU A 1 79 ? -25.583 0.664 36.463 1.00 93.94 79 GLU A CA 1
ATOM 659 C C . GLU A 1 79 ? -24.221 1.252 36.082 1.00 93.94 79 GLU A C 1
ATOM 661 O O . GLU A 1 79 ? -24.101 2.444 35.819 1.00 93.94 79 GLU A O 1
ATOM 666 N N . ARG A 1 80 ? -23.192 0.408 35.969 1.00 95.81 80 ARG A N 1
ATOM 667 C CA . ARG A 1 80 ? -21.856 0.844 35.540 1.00 95.81 80 ARG A CA 1
ATOM 668 C C . ARG A 1 80 ? -21.850 1.301 34.090 1.00 95.81 80 ARG A C 1
ATOM 670 O O . ARG A 1 80 ? -21.111 2.219 33.751 1.00 95.81 80 ARG A O 1
ATOM 677 N N . ILE A 1 81 ? -22.657 0.658 33.244 1.00 95.38 81 ILE A N 1
ATOM 678 C CA . ILE A 1 81 ? -22.849 1.082 31.858 1.00 95.38 81 ILE A CA 1
ATOM 679 C C . ILE A 1 81 ? -23.478 2.476 31.822 1.00 95.38 81 ILE A C 1
ATOM 681 O O . ILE A 1 81 ? -22.969 3.328 31.097 1.00 95.38 81 ILE A O 1
ATOM 685 N N . ARG A 1 82 ? -24.533 2.721 32.611 1.00 96.31 82 ARG A N 1
ATOM 686 C CA . ARG A 1 82 ? -25.187 4.035 32.706 1.00 96.31 82 ARG A CA 1
ATOM 687 C C . ARG A 1 82 ? -24.220 5.114 33.175 1.00 96.31 82 ARG A C 1
ATOM 689 O O . ARG A 1 82 ? -23.985 6.047 32.422 1.00 96.31 82 ARG A O 1
ATOM 696 N N . LEU A 1 83 ? -23.555 4.917 34.316 1.00 96.00 83 LEU A N 1
ATOM 697 C CA . LEU A 1 83 ? -22.584 5.879 34.859 1.00 96.00 83 LEU A CA 1
ATOM 698 C C . LEU A 1 83 ? -21.490 6.256 33.850 1.00 96.00 83 LEU A C 1
ATOM 700 O O . LEU A 1 83 ? -21.169 7.426 33.675 1.00 96.00 83 LEU A O 1
ATOM 704 N N . LEU A 1 84 ? -20.920 5.264 33.161 1.00 96.31 84 LEU A N 1
ATOM 705 C CA . LEU A 1 84 ? -19.906 5.517 32.139 1.00 96.31 84 LEU A CA 1
ATOM 706 C C . LEU A 1 84 ? -20.497 6.240 30.920 1.00 96.31 84 LEU A C 1
ATOM 708 O O . LEU A 1 84 ? -19.882 7.168 30.406 1.00 96.31 84 LEU A O 1
ATOM 712 N N . THR A 1 85 ? -21.691 5.853 30.474 1.00 93.50 85 THR A N 1
ATOM 713 C CA . THR A 1 85 ? -22.361 6.497 29.333 1.00 93.50 85 THR A CA 1
ATOM 714 C C . THR A 1 85 ? -22.698 7.959 29.635 1.00 93.50 85 THR A C 1
ATOM 716 O O . THR A 1 85 ? -22.413 8.817 28.804 1.00 93.50 85 THR A O 1
ATOM 719 N N . ASP A 1 86 ? -23.201 8.258 30.834 1.00 94.94 86 ASP A N 1
ATOM 720 C CA . ASP A 1 86 ? -23.542 9.617 31.278 1.00 94.94 86 ASP A CA 1
ATOM 721 C C . ASP A 1 86 ? -22.301 10.516 31.403 1.00 94.94 86 ASP A C 1
ATOM 723 O O . ASP A 1 86 ? -22.371 11.720 31.166 1.00 94.94 86 ASP A O 1
ATOM 727 N N . LEU A 1 87 ? -21.137 9.929 31.704 1.00 94.56 87 LEU A N 1
ATOM 728 C CA . LEU A 1 87 ? -19.845 10.625 31.696 1.00 94.56 87 LEU A CA 1
ATOM 729 C C . LEU A 1 87 ? -19.331 10.938 30.271 1.00 94.56 87 LEU A C 1
ATOM 731 O O . LEU A 1 87 ? -18.334 11.644 30.107 1.00 94.56 87 LEU A O 1
ATOM 735 N N . GLY A 1 88 ? -19.982 10.416 29.227 1.00 90.75 88 GLY A N 1
ATOM 736 C CA . GLY A 1 88 ? -19.527 10.525 27.839 1.00 90.75 88 GLY A CA 1
ATOM 737 C C . GLY A 1 88 ? -18.465 9.486 27.461 1.00 90.75 88 GLY A C 1
ATOM 738 O O . GLY A 1 88 ? -17.618 9.736 26.602 1.00 90.75 88 GLY A O 1
ATOM 739 N N . PHE A 1 89 ? -18.460 8.319 28.112 1.00 93.00 89 PHE A N 1
ATOM 740 C CA . PHE A 1 89 ? -17.507 7.252 27.814 1.00 93.00 89 PHE A CA 1
ATOM 741 C C . PHE A 1 89 ? -17.773 6.606 26.448 1.00 93.00 89 PHE A C 1
ATOM 743 O O . PHE A 1 89 ? -18.752 5.887 26.257 1.00 93.00 89 PHE A O 1
ATOM 750 N N . GLU A 1 90 ? -16.840 6.790 25.513 1.00 89.38 90 GLU A N 1
ATOM 751 C CA . GLU A 1 90 ? -16.883 6.133 24.206 1.00 89.38 90 GLU A CA 1
ATOM 752 C C . GLU A 1 90 ? -16.481 4.646 24.319 1.00 89.38 90 GLU A C 1
ATOM 754 O O . GLU A 1 90 ? -15.329 4.287 24.632 1.00 89.38 90 GLU A O 1
ATOM 759 N N . TRP A 1 91 ? -17.460 3.774 24.064 1.00 89.75 91 TRP A N 1
ATOM 760 C CA . TRP A 1 91 ? -17.354 2.322 24.199 1.00 89.75 91 TRP A CA 1
ATOM 761 C C . TRP A 1 91 ? -16.597 1.671 23.038 1.00 89.75 91 TRP A C 1
ATOM 763 O O . TRP A 1 91 ? -15.928 0.654 23.258 1.00 89.75 91 TRP A O 1
ATOM 773 N N . ASP A 1 92 ? -16.656 2.249 21.833 1.00 84.06 92 ASP A N 1
ATOM 774 C CA . ASP A 1 92 ? -15.933 1.753 20.655 1.00 84.06 92 ASP A CA 1
ATOM 775 C C . ASP A 1 92 ? -15.331 2.898 19.815 1.00 84.06 92 ASP A C 1
ATOM 777 O O . ASP A 1 92 ? -15.750 3.143 18.680 1.00 84.06 92 ASP A O 1
ATOM 781 N N . PRO A 1 93 ? -14.291 3.580 20.332 1.00 76.75 93 PRO A N 1
ATOM 782 C CA . PRO A 1 93 ? -13.727 4.764 19.680 1.00 76.75 93 PRO A CA 1
ATOM 783 C C . PRO A 1 93 ? -13.141 4.460 18.298 1.00 76.75 93 PRO A C 1
ATOM 785 O O . PRO A 1 93 ? -13.152 5.310 17.412 1.00 76.75 93 PRO A O 1
ATOM 788 N N . PHE A 1 94 ? -12.663 3.231 18.077 1.00 71.50 94 PHE A N 1
ATOM 789 C CA . PHE A 1 94 ? -12.144 2.813 16.775 1.00 71.50 94 PHE A CA 1
ATOM 790 C C . PHE A 1 94 ? -13.248 2.630 15.737 1.00 71.50 94 PHE A C 1
ATOM 792 O O . PHE A 1 94 ? -12.992 2.793 14.541 1.00 71.50 94 PHE A O 1
ATOM 799 N N . ASN A 1 95 ? -14.448 2.234 16.160 1.00 79.75 95 ASN A N 1
ATOM 800 C CA . ASN A 1 95 ? -15.586 2.158 15.261 1.00 79.75 95 ASN A CA 1
ATOM 801 C C . ASN A 1 95 ? -16.190 3.539 15.010 1.00 79.75 95 ASN A C 1
ATOM 803 O O . ASN A 1 95 ? -16.515 3.826 13.862 1.00 79.75 95 ASN A O 1
ATOM 807 N N . THR A 1 96 ? -16.242 4.408 16.022 1.00 80.50 96 THR A N 1
ATOM 808 C CA . THR A 1 96 ? -16.657 5.811 15.862 1.00 80.50 96 THR A CA 1
ATOM 809 C C . THR A 1 96 ? -15.770 6.540 14.849 1.00 80.50 96 THR A C 1
ATOM 811 O O . THR A 1 96 ? -16.282 7.018 13.840 1.00 80.50 96 THR A O 1
ATOM 814 N N . GLU A 1 97 ? -14.438 6.494 14.999 1.00 84.50 97 GLU A N 1
ATOM 815 C CA . GLU A 1 97 ? -13.510 7.111 14.033 1.00 84.50 97 GLU A CA 1
ATOM 816 C C . GLU A 1 97 ? -13.667 6.515 12.620 1.00 84.50 97 GLU A C 1
ATOM 818 O O . GLU A 1 97 ? -13.586 7.218 11.609 1.00 84.50 97 GLU A O 1
ATOM 823 N N . TRP A 1 98 ? -13.885 5.197 12.518 1.00 91.12 98 TRP A N 1
ATOM 824 C CA . TRP A 1 98 ? -14.110 4.556 11.223 1.00 91.12 98 TRP A CA 1
ATOM 825 C C . TRP A 1 98 ? -15.402 5.054 10.569 1.00 91.12 98 TRP A C 1
ATOM 827 O O . TRP A 1 98 ? -15.379 5.365 9.381 1.00 91.12 98 TRP A O 1
ATOM 837 N N . ASN A 1 99 ? -16.490 5.161 11.336 1.00 88.06 99 ASN A N 1
ATOM 838 C CA . ASN A 1 99 ? -17.787 5.633 10.859 1.00 88.06 99 ASN A CA 1
ATOM 839 C C . ASN A 1 99 ? -17.727 7.098 10.419 1.00 88.06 99 ASN A C 1
ATOM 841 O O . ASN A 1 99 ? -18.233 7.417 9.351 1.00 88.06 99 ASN A O 1
ATOM 845 N N . GLU A 1 100 ? -17.057 7.972 11.173 1.00 89.75 100 GLU A N 1
ATOM 846 C CA . GLU A 1 100 ? -16.847 9.374 10.786 1.00 89.75 100 GLU A CA 1
ATOM 847 C C . GLU A 1 100 ? -16.115 9.484 9.444 1.00 89.75 100 GLU A C 1
ATOM 849 O O . GLU A 1 100 ? -16.576 10.154 8.520 1.00 89.75 100 GLU A O 1
ATOM 854 N N . ARG A 1 101 ? -14.996 8.764 9.288 1.00 93.81 101 ARG A N 1
ATOM 855 C CA . ARG A 1 101 ? -14.224 8.751 8.033 1.00 93.81 101 ARG A CA 1
ATOM 856 C C . ARG A 1 101 ? -14.989 8.113 6.880 1.00 93.81 101 ARG A C 1
ATOM 858 O O . ARG A 1 101 ? -14.807 8.511 5.730 1.00 93.81 101 ARG A O 1
ATOM 865 N N . TYR A 1 102 ? -15.822 7.121 7.173 1.00 94.38 102 TYR A N 1
ATOM 866 C CA . TYR A 1 102 ? -16.721 6.537 6.192 1.00 94.38 102 TYR A CA 1
ATOM 867 C C . TYR A 1 102 ? -17.776 7.557 5.740 1.00 94.38 102 TYR A C 1
ATOM 869 O O . TYR A 1 102 ? -17.955 7.717 4.536 1.00 94.38 102 TYR A O 1
ATOM 877 N N . SER A 1 103 ? -18.390 8.313 6.654 1.00 93.31 103 SER A N 1
ATOM 878 C CA . SER A 1 103 ? -19.320 9.400 6.317 1.00 93.31 103 SER A CA 1
ATOM 879 C C . SER A 1 103 ? -18.653 10.486 5.466 1.00 93.31 103 SER A C 1
ATOM 881 O O . SER A 1 103 ? -19.189 10.854 4.423 1.00 93.31 103 SER A O 1
ATOM 883 N N . GLU A 1 104 ? -17.435 10.917 5.817 1.00 94.44 104 GLU A N 1
ATOM 884 C CA . GLU A 1 104 ? -16.644 11.839 4.981 1.00 94.44 104 GLU A CA 1
ATOM 885 C C . GLU A 1 104 ? -16.411 11.274 3.565 1.00 94.44 104 GLU A C 1
ATOM 887 O O . GLU A 1 104 ? -16.455 12.004 2.571 1.00 94.44 104 GLU A O 1
ATOM 892 N N . LEU A 1 105 ? -16.166 9.963 3.443 1.00 95.81 105 LEU A N 1
ATOM 893 C CA . LEU A 1 105 ? -16.005 9.312 2.143 1.00 95.81 105 LEU A CA 1
ATOM 894 C C . LEU A 1 105 ? -17.315 9.264 1.347 1.00 95.81 105 LEU A C 1
ATOM 896 O O . LEU A 1 105 ? -17.276 9.428 0.128 1.00 95.81 105 LEU A O 1
ATOM 900 N N . VAL A 1 106 ? -18.448 9.029 2.009 1.00 94.94 106 VAL A N 1
ATOM 901 C CA . VAL A 1 106 ? -19.785 9.042 1.396 1.00 94.94 106 VAL A CA 1
ATOM 902 C C . VAL A 1 106 ? -20.070 10.429 0.815 1.00 94.94 106 VAL A C 1
ATOM 904 O O . VAL A 1 106 ? -20.397 10.542 -0.366 1.00 94.94 106 VAL A O 1
ATOM 907 N N . GLU A 1 107 ? -19.854 11.494 1.589 1.00 93.75 107 GLU A N 1
ATOM 908 C CA . GLU A 1 107 ? -19.998 12.876 1.115 1.00 93.75 107 GLU A CA 1
ATOM 909 C C . GLU A 1 107 ? -19.060 13.178 -0.059 1.00 93.75 107 GLU A C 1
ATOM 911 O O . GLU A 1 107 ? -19.473 13.734 -1.082 1.00 93.75 107 GLU A O 1
ATOM 916 N N . PHE A 1 108 ? -17.796 12.753 0.047 1.00 93.75 108 PHE A N 1
ATOM 917 C CA . PHE A 1 108 ? -16.834 12.889 -1.040 1.00 93.75 108 PHE A CA 1
ATOM 918 C C . PHE A 1 108 ? -17.310 12.167 -2.308 1.00 93.75 108 PHE A C 1
ATOM 920 O O . PHE A 1 108 ? -17.196 12.721 -3.405 1.00 93.75 108 PHE A O 1
ATOM 927 N N . TYR A 1 109 ? -17.854 10.955 -2.174 1.00 92.94 109 TYR A N 1
ATOM 928 C CA . TYR A 1 109 ? -18.381 10.170 -3.287 1.00 92.94 109 TYR A CA 1
ATOM 929 C C . TYR A 1 109 ? -19.581 10.855 -3.941 1.00 92.94 109 TYR A C 1
ATOM 931 O O . TYR A 1 109 ? -19.591 10.992 -5.162 1.00 92.94 109 TYR A O 1
ATOM 939 N N . HIS A 1 110 ? -20.537 11.362 -3.161 1.00 92.38 110 HIS A N 1
ATOM 940 C CA . HIS A 1 110 ? -21.675 12.108 -3.701 1.00 92.38 110 HIS A CA 1
ATOM 941 C C . HIS A 1 110 ? -21.242 13.372 -4.449 1.00 92.38 110 HIS A C 1
ATOM 943 O O . HIS A 1 110 ? -21.796 13.682 -5.501 1.00 92.38 110 HIS A O 1
ATOM 949 N N . LYS A 1 111 ? -20.217 14.074 -3.953 1.00 91.81 111 LYS A N 1
ATOM 950 C CA . LYS A 1 111 ? -19.709 15.299 -4.583 1.00 91.81 111 LYS A CA 1
ATOM 951 C C . LYS A 1 111 ? -18.885 15.046 -5.850 1.00 91.81 111 LYS A C 1
ATOM 953 O O . LYS A 1 111 ? -18.934 15.853 -6.772 1.00 91.81 111 LYS A O 1
ATOM 958 N N . ASN A 1 112 ? -18.090 13.975 -5.889 1.00 89.25 112 ASN A N 1
ATOM 959 C CA . ASN A 1 112 ? -17.082 13.762 -6.940 1.00 89.25 112 ASN A CA 1
ATOM 960 C C . ASN A 1 112 ? -17.377 12.562 -7.858 1.00 89.25 112 ASN A C 1
ATOM 962 O O . ASN A 1 112 ? -16.659 12.352 -8.834 1.00 89.25 112 ASN A O 1
ATOM 966 N N . GLY A 1 113 ? -18.366 11.726 -7.530 1.00 88.94 113 GLY A N 1
ATOM 967 C CA . GLY A 1 113 ? -18.696 10.496 -8.262 1.00 88.94 113 GLY A CA 1
ATOM 968 C C . GLY A 1 113 ? -17.628 9.397 -8.177 1.00 88.94 113 GLY A C 1
ATOM 969 O O . GLY A 1 113 ? -17.655 8.435 -8.945 1.00 88.94 113 GLY A O 1
ATOM 970 N N . THR A 1 114 ? -16.648 9.526 -7.278 1.00 90.31 114 THR A N 1
ATOM 971 C CA . THR A 1 114 ? -15.515 8.599 -7.156 1.00 90.31 114 THR A CA 1
ATOM 972 C C . THR A 1 114 ? -15.050 8.456 -5.713 1.00 90.31 114 THR A C 1
ATOM 974 O O . THR A 1 114 ? -15.140 9.392 -4.927 1.00 90.31 114 THR A O 1
ATOM 977 N N . THR A 1 115 ? -14.493 7.293 -5.373 1.00 91.12 115 THR A N 1
ATOM 978 C CA . THR A 1 115 ? -13.825 7.038 -4.082 1.00 91.12 115 THR A CA 1
ATOM 979 C C . THR A 1 115 ? -12.295 7.143 -4.175 1.00 91.12 115 THR A C 1
ATOM 981 O O . THR A 1 115 ? -11.548 6.730 -3.281 1.00 91.12 115 THR A O 1
ATOM 984 N N . ILE A 1 116 ? -11.783 7.676 -5.290 1.00 90.19 116 ILE A N 1
ATOM 985 C CA . ILE A 1 116 ? -10.362 7.982 -5.470 1.00 90.19 116 ILE A CA 1
ATOM 986 C C . ILE A 1 116 ? -10.102 9.384 -4.916 1.00 90.19 116 ILE A C 1
ATOM 988 O O . ILE A 1 116 ? -10.252 10.379 -5.617 1.00 90.19 116 ILE A O 1
ATOM 992 N N . VAL A 1 117 ? -9.703 9.444 -3.646 1.00 89.81 117 VAL A N 1
ATOM 993 C CA . VAL A 1 117 ? -9.423 10.703 -2.944 1.00 89.81 117 VAL A CA 1
ATOM 994 C C . VAL A 1 117 ? -7.992 11.184 -3.258 1.00 89.81 117 VAL A C 1
ATOM 996 O O . VAL A 1 117 ? -7.036 10.452 -2.973 1.00 89.81 117 VAL A O 1
ATOM 999 N N . PRO A 1 118 ? -7.800 12.385 -3.844 1.00 84.38 118 PRO A N 1
ATOM 1000 C CA . PRO A 1 118 ? -6.474 12.932 -4.135 1.00 84.38 118 PRO A CA 1
ATOM 1001 C C . PRO A 1 118 ? -5.669 13.248 -2.867 1.00 84.38 118 PRO A C 1
ATOM 1003 O O . PRO A 1 118 ? -6.207 13.751 -1.888 1.00 84.38 118 PRO A O 1
ATOM 1006 N N . GLN A 1 119 ? -4.349 13.041 -2.915 1.00 79.75 119 GLN A N 1
ATOM 1007 C CA . GLN A 1 119 ? -3.424 13.342 -1.806 1.00 79.75 119 GLN A CA 1
ATOM 1008 C C . GLN A 1 119 ? -2.791 14.747 -1.880 1.00 79.75 119 GLN A C 1
ATOM 1010 O O . GLN A 1 119 ? -1.793 15.002 -1.217 1.00 79.75 119 GLN A O 1
ATOM 1015 N N . LYS A 1 120 ? -3.312 15.646 -2.726 1.00 65.38 120 LYS A N 1
ATOM 1016 C CA . LYS A 1 120 ? -2.622 16.896 -3.097 1.00 65.38 120 LYS A CA 1
ATOM 1017 C C . LYS A 1 120 ? -3.014 18.139 -2.279 1.00 65.38 120 LYS A C 1
ATOM 1019 O O . LYS A 1 120 ? -2.465 19.200 -2.547 1.00 65.38 120 LYS A O 1
ATOM 1024 N N . SER A 1 121 ? -3.915 18.037 -1.301 1.00 59.47 121 SER A N 1
ATOM 1025 C CA . SER A 1 121 ? -4.303 19.165 -0.437 1.00 59.47 121 SER A CA 1
ATOM 1026 C C . SER A 1 121 ? -4.552 18.734 1.010 1.00 59.47 121 SER A C 1
ATOM 1028 O O . SER A 1 121 ? -4.971 17.600 1.260 1.00 59.47 121 SER A O 1
ATOM 1030 N N . ASP A 1 122 ? -4.335 19.652 1.958 1.00 66.56 122 ASP A N 1
ATOM 1031 C CA . ASP A 1 122 ? -4.535 19.406 3.395 1.00 66.56 122 ASP A CA 1
ATOM 1032 C C . ASP A 1 122 ? -5.971 18.991 3.729 1.00 66.56 122 ASP A C 1
ATOM 1034 O O . ASP A 1 122 ? -6.187 18.135 4.588 1.00 66.56 122 ASP A O 1
ATOM 1038 N N . GLN A 1 123 ? -6.950 19.522 2.989 1.00 73.62 123 GLN A N 1
ATOM 1039 C CA . GLN A 1 123 ? -8.371 19.300 3.252 1.00 73.62 123 GLN A CA 1
ATOM 1040 C C . GLN A 1 123 ? -8.785 17.823 3.154 1.00 73.62 123 GLN A C 1
ATOM 1042 O O . GLN A 1 123 ? -9.624 17.376 3.926 1.00 73.62 123 GLN A O 1
ATOM 1047 N N . ASN A 1 124 ? -8.162 17.045 2.260 1.00 83.06 124 ASN A N 1
ATOM 1048 C CA . ASN A 1 124 ? -8.510 15.635 2.039 1.00 83.06 124 ASN A CA 1
ATOM 1049 C C . ASN A 1 124 ? -7.413 14.657 2.475 1.00 83.06 124 ASN A C 1
ATOM 1051 O O . ASN A 1 124 ? -7.552 13.447 2.290 1.00 83.06 124 ASN A O 1
ATOM 1055 N N . LEU A 1 125 ? -6.310 15.139 3.054 1.00 87.56 125 LEU A N 1
ATOM 1056 C CA . LEU A 1 125 ? -5.144 14.302 3.335 1.00 87.56 125 LEU A CA 1
ATOM 1057 C C . LEU A 1 125 ? -5.453 13.187 4.344 1.00 87.56 125 LEU A C 1
ATOM 1059 O O . LEU A 1 125 ? -5.022 12.044 4.161 1.00 87.56 125 LEU A O 1
ATOM 1063 N N . LYS A 1 126 ? -6.227 13.499 5.393 1.00 90.12 126 LYS A N 1
ATOM 1064 C CA . LYS A 1 126 ? -6.662 12.519 6.403 1.00 90.12 126 LYS A CA 1
ATOM 1065 C C . LYS A 1 126 ? -7.540 11.434 5.776 1.00 90.12 126 LYS A C 1
ATOM 1067 O O . LYS A 1 126 ? -7.244 10.248 5.932 1.00 90.12 126 LYS A O 1
ATOM 1072 N N . LEU A 1 127 ? -8.544 11.837 4.997 1.00 92.62 127 LEU A N 1
ATOM 1073 C CA . LEU A 1 127 ? -9.441 10.923 4.294 1.00 92.62 127 LEU A CA 1
ATOM 1074 C C . LEU A 1 127 ? -8.683 10.052 3.280 1.00 92.62 127 LEU A C 1
ATOM 1076 O O . LEU A 1 127 ? -8.856 8.836 3.249 1.00 92.62 127 LEU A O 1
ATOM 1080 N N . ALA A 1 128 ? -7.764 10.635 2.505 1.00 92.00 128 ALA A N 1
ATOM 1081 C CA . ALA A 1 128 ? -6.958 9.898 1.535 1.00 92.00 128 ALA A CA 1
ATOM 1082 C C . ALA A 1 128 ? -6.070 8.836 2.205 1.00 92.00 128 ALA A C 1
ATOM 1084 O O . ALA A 1 128 ? -5.980 7.705 1.721 1.00 92.00 128 ALA A O 1
ATOM 1085 N N . ARG A 1 129 ? -5.443 9.162 3.345 1.00 91.69 129 ARG A N 1
ATOM 1086 C CA . ARG A 1 129 ? -4.684 8.189 4.153 1.00 91.69 129 ARG A CA 1
ATOM 1087 C C . ARG A 1 129 ? -5.589 7.081 4.688 1.00 91.69 129 ARG A C 1
ATOM 1089 O O . ARG A 1 129 ? -5.216 5.909 4.620 1.00 91.69 129 ARG A O 1
ATOM 1096 N N . TRP A 1 130 ? -6.782 7.428 5.169 1.00 94.56 130 TRP A N 1
ATOM 1097 C CA . TRP A 1 130 ? -7.758 6.455 5.654 1.00 94.56 130 TRP A CA 1
ATOM 1098 C C . TRP A 1 130 ? -8.222 5.498 4.546 1.00 94.56 130 TRP A C 1
ATOM 1100 O O . TRP A 1 130 ? -8.218 4.285 4.752 1.00 94.56 130 TRP A O 1
ATOM 1110 N N . VAL A 1 131 ? -8.515 6.005 3.346 1.00 94.50 131 VAL A N 1
ATOM 1111 C CA . VAL A 1 131 ? -8.871 5.202 2.162 1.00 94.50 131 VAL A CA 1
ATOM 1112 C C . VAL A 1 131 ? -7.754 4.223 1.794 1.00 94.50 131 VAL A C 1
ATOM 1114 O O . VAL A 1 131 ? -8.011 3.046 1.531 1.00 94.50 131 VAL A O 1
ATOM 1117 N N . VAL A 1 132 ? -6.495 4.676 1.808 1.00 91.50 132 VAL A N 1
ATOM 1118 C CA . VAL A 1 132 ? -5.331 3.802 1.572 1.00 91.50 132 VAL A CA 1
ATOM 1119 C C . VAL A 1 132 ? -5.238 2.710 2.641 1.00 91.50 132 VAL A C 1
ATOM 1121 O O . VAL A 1 132 ? -5.018 1.545 2.301 1.00 91.50 132 VAL A O 1
ATOM 1124 N N . LYS A 1 133 ? -5.475 3.050 3.915 1.00 92.44 133 LYS A N 1
ATOM 1125 C CA . LYS A 1 133 ? -5.524 2.080 5.018 1.00 92.44 133 LYS A CA 1
ATOM 1126 C C . LYS A 1 133 ? -6.611 1.023 4.789 1.00 92.44 133 LYS A C 1
ATOM 1128 O O . LYS A 1 133 ? -6.318 -0.155 4.973 1.00 92.44 133 LYS A O 1
ATOM 1133 N N . GLN A 1 134 ? -7.806 1.398 4.320 1.00 95.06 134 GLN A N 1
ATOM 1134 C CA . GLN A 1 134 ? -8.880 0.432 4.030 1.00 95.06 134 GLN A CA 1
ATOM 1135 C C . GLN A 1 134 ? -8.470 -0.563 2.939 1.00 95.06 134 GLN A C 1
ATOM 1137 O O . GLN A 1 134 ? -8.593 -1.774 3.126 1.00 95.06 134 GLN A O 1
ATOM 1142 N N . ARG A 1 135 ? -7.896 -0.073 1.832 1.00 93.88 135 ARG A N 1
ATOM 1143 C CA . ARG A 1 135 ? -7.390 -0.931 0.744 1.00 93.88 135 ARG A CA 1
ATOM 1144 C C . ARG A 1 135 ? -6.314 -1.900 1.233 1.00 93.88 135 ARG A C 1
ATOM 1146 O O . ARG A 1 135 ? -6.325 -3.073 0.870 1.00 93.88 135 ARG A O 1
ATOM 1153 N N . HIS A 1 136 ? -5.409 -1.428 2.090 1.00 90.69 136 HIS A N 1
ATOM 1154 C CA . HIS A 1 136 ? -4.374 -2.270 2.686 1.00 90.69 136 HIS A CA 1
ATOM 1155 C C . HIS A 1 136 ? -4.956 -3.358 3.601 1.00 90.69 136 HIS A C 1
ATOM 1157 O O . HIS A 1 136 ? -4.577 -4.519 3.470 1.00 90.69 136 HIS A O 1
ATOM 1163 N N . GLN A 1 137 ? -5.898 -3.012 4.484 1.00 92.56 137 GLN A N 1
ATOM 1164 C CA . GLN A 1 137 ? -6.544 -3.982 5.377 1.00 92.56 137 GLN A CA 1
ATOM 1165 C C . GLN A 1 137 ? -7.314 -5.051 4.589 1.00 92.56 137 GLN A C 1
ATOM 1167 O O . GLN A 1 137 ? -7.180 -6.235 4.884 1.00 92.56 137 GLN A O 1
ATOM 1172 N N . TYR A 1 138 ? -8.035 -4.668 3.532 1.00 93.06 138 TYR A N 1
ATOM 1173 C CA . TYR A 1 138 ? -8.712 -5.628 2.655 1.00 93.06 138 TYR A CA 1
ATOM 1174 C C . TYR A 1 138 ? -7.734 -6.556 1.928 1.00 93.06 138 TYR A C 1
ATOM 1176 O O . TYR A 1 138 ? -7.955 -7.763 1.847 1.00 93.06 138 TYR A O 1
ATOM 1184 N N . LYS A 1 139 ? -6.609 -6.021 1.443 1.00 88.81 139 LYS A N 1
ATOM 1185 C CA . LYS A 1 139 ? -5.549 -6.839 0.846 1.00 88.81 139 LYS A CA 1
ATOM 1186 C C . LYS A 1 139 ? -4.976 -7.844 1.852 1.00 88.81 139 LYS A C 1
ATOM 1188 O O . LYS A 1 139 ? -4.846 -9.017 1.516 1.00 88.81 139 LYS A O 1
ATOM 1193 N N . LEU A 1 140 ? -4.679 -7.413 3.082 1.00 89.12 140 LEU A N 1
ATOM 1194 C CA . LEU A 1 140 ? -4.222 -8.309 4.152 1.00 89.12 140 LEU A CA 1
ATOM 1195 C C . LEU A 1 140 ? -5.248 -9.406 4.453 1.00 89.12 140 LEU A C 1
ATOM 1197 O O . LEU A 1 140 ? -4.860 -10.562 4.607 1.00 89.12 140 LEU A O 1
ATOM 1201 N N . LEU A 1 141 ? -6.541 -9.068 4.473 1.00 92.00 141 LEU A N 1
ATOM 1202 C CA . LEU A 1 141 ? -7.612 -10.048 4.632 1.00 92.00 141 LEU A CA 1
ATOM 1203 C C . LEU A 1 141 ? -7.580 -11.101 3.516 1.00 92.00 141 LEU A C 1
ATOM 1205 O O . LEU A 1 141 ? -7.650 -12.289 3.806 1.00 92.00 141 LEU A O 1
ATOM 1209 N N . LYS A 1 142 ? -7.432 -10.686 2.252 1.00 88.06 142 LYS A N 1
ATOM 1210 C CA . LYS A 1 142 ? -7.394 -11.606 1.103 1.00 88.06 142 LYS A CA 1
ATOM 1211 C C . LYS A 1 142 ? -6.134 -12.473 1.056 1.00 88.06 142 LYS A C 1
ATOM 1213 O O . LYS A 1 142 ? -6.226 -13.632 0.676 1.00 88.06 142 LYS A O 1
ATOM 1218 N N . GLU A 1 143 ? -4.974 -11.928 1.417 1.00 86.31 143 GLU A N 1
ATOM 1219 C CA . GLU A 1 143 ? -3.691 -12.642 1.321 1.00 86.31 143 GLU A CA 1
ATOM 1220 C C . GLU A 1 143 ? -3.373 -13.495 2.555 1.00 86.31 143 GLU A C 1
ATOM 1222 O O . GLU A 1 143 ? -2.761 -14.552 2.426 1.00 86.31 143 GLU A O 1
ATOM 1227 N N . LYS A 1 144 ? -3.740 -13.026 3.753 1.00 88.88 144 LYS A N 1
ATOM 1228 C CA . LYS A 1 144 ? -3.342 -13.632 5.035 1.00 88.88 144 LYS A CA 1
ATOM 1229 C C . LYS A 1 144 ? -4.521 -14.098 5.891 1.00 88.88 144 LYS A C 1
ATOM 1231 O O . LYS A 1 144 ? -4.296 -14.679 6.947 1.00 88.88 144 LYS A O 1
ATOM 1236 N N . GLY A 1 145 ? -5.760 -13.799 5.500 1.00 86.50 145 GLY A N 1
ATOM 1237 C CA . GLY A 1 145 ? -6.962 -14.142 6.270 1.00 86.50 145 GLY A CA 1
ATOM 1238 C C . GLY A 1 145 ? -7.161 -13.333 7.557 1.00 86.50 145 GLY A C 1
ATOM 1239 O O . GLY A 1 145 ? -8.136 -13.560 8.265 1.00 86.50 145 GLY A O 1
ATOM 1240 N N . GLN A 1 146 ? -6.269 -12.389 7.883 1.00 84.00 146 GLN A N 1
ATOM 1241 C CA . GLN A 1 146 ? -6.302 -11.622 9.133 1.00 84.00 146 GLN A CA 1
ATOM 1242 C C . GLN A 1 146 ? -6.133 -10.123 8.866 1.00 84.00 146 GLN A C 1
ATOM 1244 O O . GLN A 1 146 ? -5.166 -9.700 8.231 1.00 84.00 146 GLN A O 1
ATOM 1249 N N . SER A 1 147 ? -7.071 -9.310 9.364 1.00 91.56 147 SER A N 1
ATOM 1250 C CA . SER A 1 147 ? -7.025 -7.844 9.288 1.00 91.56 147 SER A CA 1
ATOM 1251 C C . SER A 1 147 ? -8.043 -7.199 10.247 1.00 91.56 147 SER A C 1
ATOM 1253 O O . SER A 1 147 ? -8.844 -7.899 10.861 1.00 91.56 147 SER A O 1
ATOM 1255 N N . GLN A 1 148 ? -8.048 -5.865 10.335 1.00 86.31 148 GLN A N 1
ATOM 1256 C CA . GLN A 1 148 ? -9.086 -5.078 11.029 1.00 86.31 148 GLN A CA 1
ATOM 1257 C C . GLN A 1 148 ? -10.317 -4.772 10.145 1.00 86.31 148 GLN A C 1
ATOM 1259 O O . GLN A 1 148 ? -11.199 -4.001 10.536 1.00 86.31 148 GLN A O 1
ATOM 1264 N N . MET A 1 149 ? -10.355 -5.312 8.925 1.00 91.19 149 MET A N 1
ATOM 1265 C CA . MET A 1 149 ? -11.487 -5.193 8.012 1.00 91.19 149 MET A CA 1
ATOM 1266 C C . MET A 1 149 ? -12.551 -6.232 8.381 1.00 91.19 149 MET A C 1
ATOM 1268 O O . MET A 1 149 ? -12.271 -7.430 8.345 1.00 91.19 149 MET A O 1
ATOM 1272 N N . THR A 1 150 ? -13.756 -5.778 8.728 1.00 89.69 150 THR A N 1
ATOM 1273 C CA . THR A 1 150 ? -14.898 -6.655 9.038 1.00 89.69 150 THR A CA 1
ATOM 1274 C C . THR A 1 150 ? -15.810 -6.812 7.813 1.00 89.69 150 THR A C 1
ATOM 1276 O O . THR A 1 150 ? -15.761 -5.957 6.922 1.00 89.69 150 THR A O 1
ATOM 1279 N N . PRO A 1 151 ? -16.643 -7.868 7.740 1.00 86.62 151 PRO A N 1
ATOM 1280 C CA . PRO A 1 151 ? -17.619 -8.035 6.660 1.00 86.62 151 PRO A CA 1
ATOM 1281 C C . PRO A 1 151 ? -18.544 -6.823 6.487 1.00 86.62 151 PRO A C 1
ATOM 1283 O O . PRO A 1 151 ? -18.775 -6.381 5.367 1.00 86.62 151 PRO A O 1
ATOM 1286 N N . GLU A 1 152 ? -18.985 -6.219 7.588 1.00 85.62 152 GLU A N 1
ATOM 1287 C CA . GLU A 1 152 ? -19.888 -5.063 7.584 1.00 85.62 152 GLU A CA 1
ATOM 1288 C C . GLU A 1 152 ? -19.205 -3.828 6.981 1.00 85.62 152 GLU A C 1
ATOM 1290 O O . GLU A 1 152 ? -19.798 -3.099 6.188 1.00 85.62 152 GLU A O 1
ATOM 1295 N N . ARG A 1 153 ? -17.919 -3.610 7.298 1.00 93.44 153 ARG A N 1
ATOM 1296 C CA . ARG A 1 153 ? -17.121 -2.522 6.707 1.00 93.44 153 ARG A CA 1
ATOM 1297 C C . ARG A 1 153 ? -16.928 -2.707 5.205 1.00 93.44 153 ARG A C 1
ATOM 1299 O O . ARG A 1 153 ? -16.931 -1.723 4.469 1.00 93.44 153 ARG A O 1
ATOM 1306 N N . ILE A 1 154 ? -16.757 -3.951 4.754 1.00 92.25 154 ILE A N 1
ATOM 1307 C CA . ILE A 1 154 ? -16.660 -4.282 3.326 1.00 92.25 154 ILE A CA 1
ATOM 1308 C C . ILE A 1 154 ? -17.980 -3.958 2.636 1.00 92.25 154 ILE A C 1
ATOM 1310 O O . ILE A 1 154 ? -17.963 -3.239 1.644 1.00 92.25 154 ILE A O 1
ATOM 1314 N N . GLU A 1 155 ? -19.102 -4.415 3.193 1.00 90.88 155 GLU A N 1
ATOM 1315 C CA . GLU A 1 155 ? -20.434 -4.174 2.635 1.00 90.88 155 GLU A CA 1
ATOM 1316 C C . GLU A 1 155 ? -20.739 -2.671 2.519 1.00 90.88 155 GLU A C 1
ATOM 1318 O O . GLU A 1 155 ? -21.196 -2.203 1.478 1.00 90.88 155 GLU A O 1
ATOM 1323 N N . LEU A 1 156 ? -20.432 -1.888 3.559 1.00 92.25 156 LEU A N 1
ATOM 1324 C CA . LEU A 1 156 ? -20.586 -0.430 3.539 1.00 92.25 156 LEU A CA 1
ATOM 1325 C C . LEU A 1 156 ? -19.739 0.225 2.437 1.00 92.25 156 LEU A C 1
ATOM 1327 O O . LEU A 1 156 ? -20.239 1.039 1.664 1.00 92.25 156 LEU A O 1
ATOM 1331 N N . LEU A 1 157 ? -18.467 -0.152 2.312 1.00 95.06 157 LEU A N 1
ATOM 1332 C CA . LEU A 1 157 ? -17.598 0.379 1.260 1.00 95.06 157 LEU A CA 1
ATOM 1333 C C . LEU A 1 157 ? -18.084 -0.036 -0.142 1.00 95.06 157 LEU A C 1
ATOM 1335 O O . LEU A 1 157 ? -18.069 0.772 -1.071 1.00 95.06 157 LEU A O 1
ATOM 1339 N N . GLU A 1 158 ? -18.564 -1.263 -0.315 1.00 93.12 158 GLU A N 1
ATOM 1340 C CA . GLU A 1 158 ? -19.109 -1.733 -1.592 1.00 93.12 158 GLU A CA 1
ATOM 1341 C C . GLU A 1 158 ? -20.389 -0.986 -1.993 1.00 93.12 158 GLU A C 1
ATOM 1343 O O . GLU A 1 158 ? -20.533 -0.648 -3.170 1.00 93.12 158 GLU A O 1
ATOM 1348 N N . LYS A 1 159 ? -21.251 -0.607 -1.035 1.00 92.94 159 LYS A N 1
ATOM 1349 C CA . LYS A 1 159 ? -22.458 0.210 -1.291 1.00 92.94 159 LYS A CA 1
ATOM 1350 C C . LYS A 1 159 ? -22.160 1.553 -1.959 1.00 92.94 159 LYS A C 1
ATOM 1352 O O . LYS A 1 159 ? -22.975 2.035 -2.740 1.00 92.94 159 LYS A O 1
ATOM 1357 N N . ILE A 1 160 ? -20.990 2.138 -1.705 1.00 93.44 160 ILE A N 1
ATOM 1358 C CA . ILE A 1 160 ? -20.542 3.387 -2.345 1.00 93.44 160 ILE A CA 1
ATOM 1359 C C . ILE A 1 160 ? -19.587 3.153 -3.523 1.00 93.44 160 ILE A C 1
ATOM 1361 O O . ILE A 1 160 ? -18.792 4.025 -3.874 1.00 93.44 160 ILE A O 1
ATOM 1365 N N . ASN A 1 161 ? -19.629 1.966 -4.138 1.00 90.00 161 ASN A N 1
ATOM 1366 C CA . ASN A 1 161 ? -18.771 1.585 -5.263 1.00 90.00 161 ASN A CA 1
ATOM 1367 C C . ASN A 1 161 ? -17.270 1.777 -4.967 1.00 90.00 161 ASN A C 1
ATOM 1369 O O . ASN A 1 161 ? -16.494 2.255 -5.808 1.00 90.00 161 ASN A O 1
ATOM 1373 N N . PHE A 1 162 ? -16.835 1.430 -3.750 1.00 93.44 162 PHE A N 1
ATOM 1374 C CA . PHE A 1 162 ? -15.450 1.623 -3.345 1.00 93.44 162 PHE A CA 1
ATOM 1375 C C . PHE A 1 162 ? -14.475 0.802 -4.194 1.00 93.44 162 PHE A C 1
ATOM 1377 O O . PHE A 1 162 ? -14.463 -0.428 -4.184 1.00 93.44 162 PHE A O 1
ATOM 1384 N N . ARG A 1 163 ? -13.573 1.490 -4.904 1.00 88.88 163 ARG A N 1
ATOM 1385 C CA . ARG A 1 163 ? -12.521 0.831 -5.682 1.00 88.88 163 ARG A CA 1
ATOM 1386 C C . ARG A 1 163 ? -11.408 0.345 -4.754 1.00 88.88 163 ARG A C 1
ATOM 1388 O O . ARG A 1 163 ? -10.575 1.140 -4.308 1.00 88.88 163 ARG A O 1
ATOM 1395 N N . TRP A 1 164 ? -11.366 -0.966 -4.517 1.00 88.38 164 TRP A N 1
ATOM 1396 C CA . TRP A 1 164 ? -10.325 -1.634 -3.725 1.00 88.38 164 TRP A CA 1
ATOM 1397 C C . TRP A 1 164 ? -8.932 -1.558 -4.367 1.00 88.38 164 TRP A C 1
ATOM 1399 O O . TRP A 1 164 ? -7.934 -1.391 -3.668 1.00 88.38 164 TRP A O 1
ATOM 1409 N N . ALA A 1 165 ? -8.869 -1.603 -5.700 1.00 84.75 165 ALA A N 1
ATOM 1410 C CA . ALA A 1 165 ? -7.630 -1.577 -6.474 1.00 84.75 165 ALA A CA 1
ATOM 1411 C C . ALA A 1 165 ? -7.734 -0.606 -7.671 1.00 84.75 165 ALA A C 1
ATOM 1413 O O . ALA A 1 165 ? -7.695 -1.024 -8.829 1.00 84.75 165 ALA A O 1
ATOM 1414 N N . PRO A 1 166 ? -7.892 0.711 -7.427 1.00 79.19 166 PRO A N 1
ATOM 1415 C CA . PRO A 1 166 ? -8.239 1.681 -8.473 1.00 79.19 166 PRO A CA 1
ATOM 1416 C C . PRO A 1 166 ? -7.176 1.802 -9.569 1.00 79.19 166 PRO A C 1
ATOM 1418 O O . PRO A 1 166 ? -7.501 2.170 -10.691 1.00 79.19 166 PRO A O 1
ATOM 1421 N N . PHE A 1 167 ? -5.923 1.474 -9.250 1.00 77.81 167 PHE A N 1
ATOM 1422 C CA . PHE A 1 167 ? -4.795 1.579 -10.171 1.00 77.81 167 PHE A CA 1
ATOM 1423 C C . PHE A 1 167 ? -4.410 0.242 -10.814 1.00 77.81 167 PHE A C 1
ATOM 1425 O O . PHE A 1 167 ? -3.545 0.234 -11.684 1.00 77.81 167 PHE A O 1
ATOM 1432 N N . ASP A 1 168 ? -5.023 -0.885 -10.431 1.00 81.56 168 ASP A N 1
ATOM 1433 C CA . ASP A 1 168 ? -4.694 -2.185 -11.034 1.00 81.56 168 ASP A CA 1
ATOM 1434 C C . ASP A 1 168 ? -5.264 -2.310 -12.444 1.00 81.56 168 ASP A C 1
ATOM 1436 O O . ASP A 1 168 ? -4.571 -2.787 -13.340 1.00 81.56 168 ASP A O 1
ATOM 1440 N N . ALA A 1 169 ? -6.482 -1.815 -12.676 1.00 80.00 169 ALA A N 1
ATOM 1441 C CA . ALA A 1 169 ? -7.067 -1.776 -14.015 1.00 80.00 169 ALA A CA 1
ATOM 1442 C C . ALA A 1 169 ? -6.235 -0.899 -14.966 1.00 80.00 169 ALA A C 1
ATOM 1444 O O . ALA A 1 169 ? -5.925 -1.311 -16.084 1.00 80.00 169 ALA A O 1
ATOM 1445 N N . GLU A 1 170 ? -5.811 0.280 -14.501 1.00 84.38 170 GLU A N 1
ATOM 1446 C CA . GLU A 1 170 ? -4.932 1.164 -15.268 1.00 84.38 170 GLU A CA 1
ATOM 1447 C C . GLU A 1 170 ? -3.566 0.512 -15.514 1.00 84.38 170 GLU A C 1
ATOM 1449 O O . GLU A 1 170 ? -3.086 0.495 -16.648 1.00 84.38 170 GLU A O 1
ATOM 1454 N N . TRP A 1 171 ? -2.964 -0.096 -14.486 1.00 91.12 171 TRP A N 1
ATOM 1455 C CA . TRP A 1 171 ? -1.706 -0.828 -14.622 1.00 91.12 171 TRP A CA 1
ATOM 1456 C C . TRP A 1 171 ? -1.821 -1.948 -15.662 1.00 91.12 171 TRP A C 1
ATOM 1458 O O . TRP A 1 171 ? -0.964 -2.058 -16.536 1.00 91.12 171 TRP A O 1
ATOM 1468 N N . MET A 1 172 ? -2.906 -2.729 -15.632 1.00 89.94 172 MET A N 1
ATOM 1469 C CA . MET A 1 172 ? -3.169 -3.783 -16.614 1.00 89.94 172 MET A CA 1
ATOM 1470 C C . MET A 1 172 ? -3.394 -3.229 -18.024 1.00 89.94 172 MET A C 1
ATOM 1472 O O . MET A 1 172 ? -2.968 -3.856 -18.994 1.00 89.94 172 MET A O 1
ATOM 1476 N N . SER A 1 173 ? -4.023 -2.059 -18.166 1.00 89.75 173 SER A N 1
ATOM 1477 C CA . SER A 1 173 ? -4.149 -1.376 -19.461 1.00 89.75 173 SER A CA 1
ATOM 1478 C C . SER A 1 173 ? -2.778 -1.006 -20.029 1.00 89.75 173 SER A C 1
ATOM 1480 O O . SER A 1 173 ? -2.465 -1.355 -21.167 1.00 89.75 173 SER A O 1
ATOM 1482 N N . ARG A 1 174 ? -1.912 -0.387 -19.216 1.00 93.50 174 ARG A N 1
ATOM 1483 C CA . ARG A 1 174 ? -0.537 -0.035 -19.612 1.00 93.50 174 ARG A CA 1
ATOM 1484 C C . ARG A 1 174 ? 0.317 -1.258 -19.916 1.00 93.50 174 ARG A C 1
ATOM 1486 O O . ARG A 1 174 ? 1.076 -1.253 -20.879 1.00 93.50 174 ARG A O 1
ATOM 1493 N N . TYR A 1 175 ? 0.144 -2.331 -19.153 1.00 94.31 175 TYR A N 1
ATOM 1494 C CA . TYR A 1 175 ? 0.777 -3.612 -19.442 1.00 94.31 175 TYR A CA 1
ATOM 1495 C C . TYR A 1 175 ? 0.362 -4.158 -20.818 1.00 94.31 175 TYR A C 1
ATOM 1497 O O . TYR A 1 175 ? 1.218 -4.584 -21.589 1.00 94.31 175 TYR A O 1
ATOM 1505 N N . LYS A 1 176 ? -0.929 -4.094 -21.173 1.00 94.25 176 LYS A N 1
ATOM 1506 C CA . LYS A 1 176 ? -1.411 -4.494 -22.507 1.00 94.25 176 LYS A CA 1
ATOM 1507 C C . LYS A 1 176 ? -0.825 -3.616 -23.619 1.00 94.25 176 LYS A C 1
ATOM 1509 O O . LYS A 1 176 ? -0.467 -4.145 -24.668 1.00 94.25 176 LYS A O 1
ATOM 1514 N N . GLU A 1 177 ? -0.706 -2.304 -23.404 1.00 94.00 177 GLU A N 1
ATOM 1515 C CA . GLU A 1 177 ? -0.031 -1.389 -24.340 1.00 94.00 177 GLU A CA 1
ATOM 1516 C C . GLU A 1 177 ? 1.446 -1.771 -24.533 1.00 94.00 177 GLU A C 1
ATOM 1518 O O . GLU A 1 177 ? 1.910 -1.883 -25.669 1.00 94.00 177 GLU A O 1
ATOM 1523 N N . LEU A 1 178 ? 2.165 -2.043 -23.438 1.00 94.75 178 LEU A N 1
ATOM 1524 C CA . LEU A 1 178 ? 3.556 -2.490 -23.484 1.00 94.75 178 L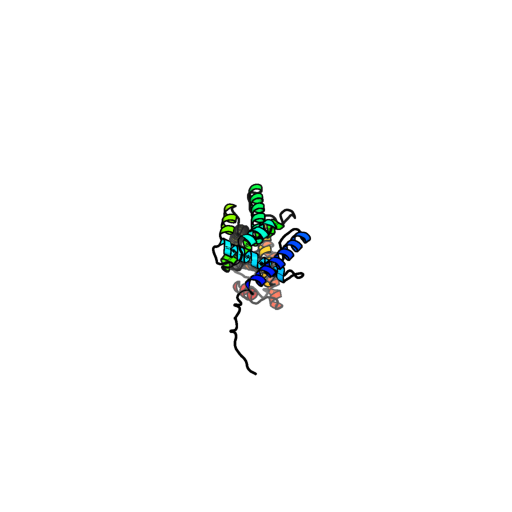EU A CA 1
ATOM 1525 C C . LEU A 1 178 ? 3.699 -3.834 -24.206 1.00 94.75 178 LEU A C 1
ATOM 1527 O O . LEU A 1 178 ? 4.598 -3.982 -25.027 1.00 94.75 178 LEU A O 1
ATOM 1531 N N . LYS A 1 179 ? 2.804 -4.793 -23.949 1.00 94.75 179 LYS A N 1
ATOM 1532 C CA . LYS A 1 179 ? 2.805 -6.095 -24.626 1.00 94.75 179 LYS A CA 1
ATOM 1533 C C . LYS A 1 179 ? 2.664 -5.942 -26.142 1.00 94.75 179 LYS A C 1
ATOM 1535 O O . LYS A 1 179 ? 3.471 -6.501 -26.876 1.00 94.75 179 LYS A O 1
ATOM 1540 N N . LYS A 1 180 ? 1.720 -5.117 -26.610 1.00 93.50 180 LYS A N 1
ATOM 1541 C CA . LYS A 1 180 ? 1.565 -4.810 -28.045 1.00 93.50 180 LYS A CA 1
ATOM 1542 C C . LYS A 1 180 ? 2.822 -4.170 -28.638 1.00 93.50 180 LYS A C 1
ATOM 1544 O O . LYS A 1 180 ? 3.218 -4.489 -29.757 1.00 93.50 180 LYS A O 1
ATOM 1549 N N . HIS A 1 181 ? 3.463 -3.263 -27.898 1.00 91.25 181 HIS A N 1
ATOM 1550 C CA . HIS A 1 181 ? 4.732 -2.675 -28.323 1.00 91.25 181 HIS A CA 1
ATOM 1551 C C . HIS A 1 181 ? 5.836 -3.739 -28.421 1.00 91.25 181 HIS A C 1
ATOM 1553 O O . HIS A 1 181 ? 6.535 -3.797 -29.431 1.00 91.25 181 HIS A O 1
ATOM 1559 N N . TYR A 1 182 ? 5.962 -4.610 -27.417 1.00 88.12 182 TYR A N 1
ATOM 1560 C CA . TYR A 1 182 ? 6.933 -5.701 -27.407 1.00 88.12 182 TYR A CA 1
ATOM 1561 C C . TYR A 1 182 ? 6.733 -6.662 -28.585 1.00 88.12 182 TYR A C 1
ATOM 1563 O O . TYR A 1 182 ? 7.695 -6.980 -29.275 1.00 88.12 182 TYR A O 1
ATOM 1571 N N . GLU A 1 183 ? 5.495 -7.054 -28.886 1.00 88.75 183 GLU A N 1
ATOM 1572 C CA . GLU A 1 183 ? 5.170 -7.910 -30.037 1.00 88.75 183 GLU A CA 1
ATOM 1573 C C . GLU A 1 183 ? 5.609 -7.280 -31.372 1.00 88.75 183 GLU A C 1
ATOM 1575 O O . GLU A 1 183 ? 6.090 -7.976 -32.264 1.00 88.75 183 GLU A O 1
ATOM 1580 N N . LYS A 1 184 ? 5.516 -5.950 -31.500 1.00 86.88 184 LYS A N 1
ATOM 1581 C CA . LYS A 1 184 ? 5.920 -5.219 -32.712 1.00 86.88 184 LYS A CA 1
ATOM 1582 C C . LYS A 1 184 ? 7.430 -4.955 -32.790 1.00 86.88 184 LYS A C 1
ATOM 1584 O O . LYS A 1 184 ? 8.020 -5.021 -33.870 1.00 86.88 184 LYS A O 1
ATOM 1589 N N . HIS A 1 185 ? 8.066 -4.618 -31.669 1.00 83.25 185 HIS A N 1
ATOM 1590 C CA . HIS A 1 185 ? 9.431 -4.078 -31.637 1.00 83.25 185 HIS A CA 1
ATOM 1591 C C . HIS A 1 185 ? 10.468 -5.011 -30.992 1.00 83.25 185 HIS A C 1
ATOM 1593 O O . HIS A 1 185 ? 11.667 -4.737 -31.093 1.00 83.25 185 HIS A O 1
ATOM 1599 N N . GLY A 1 186 ? 10.049 -6.113 -30.371 1.00 79.94 186 GLY A N 1
ATOM 1600 C CA . GLY A 1 186 ? 10.910 -7.114 -29.729 1.00 79.94 186 GLY A CA 1
ATOM 1601 C C . GLY A 1 186 ? 11.635 -6.631 -28.469 1.00 79.94 186 GLY A C 1
ATOM 1602 O O . GLY A 1 186 ? 12.546 -7.304 -27.992 1.00 79.94 186 GLY A O 1
ATOM 1603 N N . ASN A 1 187 ? 11.287 -5.453 -27.949 1.00 83.12 187 ASN A N 1
ATOM 1604 C CA . ASN A 1 187 ? 11.887 -4.865 -26.753 1.00 83.12 187 ASN A CA 1
ATOM 1605 C C . ASN A 1 187 ? 10.856 -4.008 -25.998 1.00 83.12 187 ASN A C 1
ATOM 1607 O O . ASN A 1 187 ? 9.798 -3.698 -26.541 1.00 83.12 187 ASN A O 1
ATOM 1611 N N . CYS A 1 188 ? 11.162 -3.646 -24.750 1.00 86.00 188 CYS A N 1
ATOM 1612 C CA . CYS A 1 188 ? 10.298 -2.824 -23.896 1.00 86.00 188 CYS A CA 1
ATOM 1613 C C . CYS A 1 188 ? 10.783 -1.361 -23.775 1.00 86.00 188 CYS A C 1
ATOM 1615 O O . CYS A 1 188 ? 10.461 -0.669 -22.801 1.00 86.00 188 CYS A O 1
ATOM 1617 N N . LEU A 1 189 ? 11.596 -0.883 -24.726 1.00 83.56 189 LEU A N 1
ATOM 1618 C CA . LEU A 1 189 ? 12.102 0.486 -24.750 1.00 83.56 189 LEU A CA 1
ATOM 1619 C C . LEU A 1 189 ? 11.112 1.390 -25.489 1.00 83.56 189 LEU A C 1
ATOM 1621 O O . LEU A 1 189 ? 10.993 1.357 -26.709 1.00 83.56 189 LEU A O 1
ATOM 1625 N N . ILE A 1 190 ? 10.426 2.233 -24.726 1.00 85.69 190 ILE A N 1
ATOM 1626 C CA . ILE A 1 190 ? 9.424 3.146 -25.266 1.00 85.69 190 ILE A CA 1
ATOM 1627 C C . ILE A 1 190 ? 10.080 4.460 -25.689 1.00 85.69 190 ILE A C 1
ATOM 1629 O O . ILE A 1 190 ? 10.855 5.055 -24.938 1.00 85.69 190 ILE A O 1
ATOM 1633 N N . GLU A 1 191 ? 9.754 4.921 -26.895 1.00 78.94 191 GLU A N 1
ATOM 1634 C CA . GLU A 1 191 ? 10.185 6.221 -27.407 1.00 78.94 191 GLU A CA 1
ATOM 1635 C C . GLU A 1 191 ? 9.572 7.365 -26.591 1.00 78.94 191 GLU A C 1
ATOM 1637 O O . GLU A 1 191 ? 8.434 7.293 -26.120 1.00 78.94 191 GLU A O 1
ATOM 1642 N N . LYS A 1 192 ? 10.324 8.462 -26.444 1.00 72.44 192 LYS A N 1
ATOM 1643 C CA . LYS A 1 192 ? 9.925 9.605 -25.606 1.00 72.44 192 LYS A CA 1
ATOM 1644 C C . LYS A 1 192 ? 8.644 10.299 -26.079 1.00 72.44 192 LYS A C 1
ATOM 1646 O O . LYS A 1 192 ? 8.010 10.992 -25.287 1.00 72.44 192 LYS A O 1
ATOM 1651 N N . GLU A 1 193 ? 8.268 10.126 -27.343 1.00 72.81 193 GLU A N 1
ATOM 1652 C CA . GLU A 1 193 ? 7.027 10.656 -27.916 1.00 72.81 193 GLU A CA 1
ATOM 1653 C C . GLU A 1 193 ? 5.790 10.014 -27.273 1.00 72.81 193 GLU A C 1
ATOM 1655 O O . GLU A 1 193 ? 4.811 10.707 -26.995 1.00 72.81 193 GLU A O 1
ATOM 1660 N N . ASN A 1 194 ? 5.864 8.732 -26.887 1.00 81.56 194 ASN A N 1
ATOM 1661 C CA . ASN A 1 194 ? 4.843 8.089 -26.061 1.00 81.56 194 ASN A CA 1
ATOM 1662 C C . ASN A 1 194 ? 5.130 8.324 -24.568 1.00 81.56 194 ASN A C 1
ATOM 1664 O O . ASN A 1 194 ? 5.468 7.412 -23.805 1.00 81.56 194 ASN A O 1
ATOM 1668 N N . LYS A 1 195 ? 4.986 9.589 -24.147 1.00 82.06 195 LYS A N 1
ATOM 1669 C CA . LYS A 1 195 ? 5.304 10.061 -22.786 1.00 82.06 195 LYS A CA 1
ATOM 1670 C C . LYS A 1 195 ? 4.626 9.242 -21.688 1.00 82.06 195 LYS A C 1
ATOM 1672 O O . LYS A 1 195 ? 5.244 8.984 -20.655 1.00 82.06 195 LYS A O 1
ATOM 1677 N N . ASN A 1 196 ? 3.382 8.816 -21.907 1.00 86.12 196 ASN A N 1
ATOM 1678 C CA . ASN A 1 196 ? 2.596 8.090 -20.910 1.00 86.12 196 ASN A CA 1
ATOM 1679 C C . ASN A 1 196 ? 3.174 6.697 -20.638 1.00 86.12 196 ASN A C 1
ATOM 1681 O O . ASN A 1 196 ? 3.456 6.359 -19.487 1.00 86.12 196 ASN A O 1
ATOM 1685 N N . LEU A 1 197 ? 3.397 5.903 -21.690 1.00 89.94 197 LEU A N 1
ATOM 1686 C CA . LEU A 1 197 ? 3.927 4.552 -21.536 1.00 89.94 197 LEU A CA 1
ATOM 1687 C C . LEU A 1 197 ? 5.417 4.573 -21.150 1.00 89.94 197 LEU A C 1
ATOM 1689 O O . LEU A 1 197 ? 5.830 3.779 -20.308 1.00 89.94 197 LEU A O 1
ATOM 1693 N N . SER A 1 198 ? 6.201 5.537 -21.654 1.00 89.12 198 SER A N 1
ATOM 1694 C CA . SER A 1 198 ? 7.600 5.735 -21.238 1.00 89.12 198 SER A CA 1
ATOM 1695 C C . SER A 1 198 ? 7.698 6.005 -19.735 1.00 89.12 198 SER A C 1
ATOM 1697 O O . SER A 1 198 ? 8.350 5.245 -19.018 1.00 89.12 198 SER A O 1
ATOM 1699 N N . THR A 1 199 ? 6.975 7.012 -19.232 1.00 89.81 199 THR A N 1
ATOM 1700 C CA . THR A 1 199 ? 6.940 7.354 -17.796 1.00 89.81 199 THR A CA 1
ATOM 1701 C C . THR A 1 199 ? 6.466 6.171 -16.949 1.00 89.81 199 THR A C 1
ATOM 1703 O O . THR A 1 199 ? 6.986 5.921 -15.857 1.00 89.81 199 THR A O 1
ATOM 1706 N N . TRP A 1 200 ? 5.496 5.401 -17.452 1.00 93.38 200 TRP A N 1
ATOM 1707 C CA . TRP A 1 200 ? 5.013 4.207 -16.770 1.00 93.38 200 TRP A CA 1
ATOM 1708 C C . TRP A 1 200 ? 6.086 3.113 -16.676 1.00 93.38 200 TRP A C 1
ATOM 1710 O O . TRP A 1 200 ? 6.285 2.575 -15.584 1.00 93.38 200 TRP A O 1
ATOM 1720 N N . THR A 1 201 ? 6.821 2.816 -17.756 1.00 92.50 201 THR A N 1
ATOM 1721 C CA . THR A 1 201 ? 7.922 1.831 -17.722 1.00 92.50 201 THR A CA 1
ATOM 1722 C C . THR A 1 201 ? 9.052 2.260 -16.785 1.00 92.50 201 THR A C 1
ATOM 1724 O O . THR A 1 201 ? 9.534 1.445 -15.999 1.00 92.50 201 THR A O 1
ATOM 1727 N N . ASP A 1 202 ? 9.411 3.546 -16.768 1.00 89.25 202 ASP A N 1
ATOM 1728 C CA . ASP A 1 202 ? 10.415 4.085 -15.842 1.00 89.25 202 ASP A CA 1
ATOM 1729 C C . ASP A 1 202 ? 9.949 4.004 -14.387 1.00 89.25 202 ASP A C 1
ATOM 1731 O O . ASP A 1 202 ? 10.726 3.677 -13.485 1.00 89.25 202 ASP A O 1
ATOM 1735 N N . THR A 1 203 ? 8.651 4.206 -14.155 1.00 91.88 203 THR A N 1
ATOM 1736 C CA . THR A 1 203 ? 8.047 3.974 -12.844 1.00 91.88 203 THR A CA 1
ATOM 1737 C C . THR A 1 203 ? 8.198 2.514 -12.418 1.00 91.88 203 THR A C 1
ATOM 1739 O O . THR A 1 203 ? 8.540 2.278 -11.260 1.00 91.88 203 THR A O 1
ATOM 1742 N N . GLN A 1 204 ? 8.020 1.539 -13.320 1.00 94.25 204 GLN A N 1
ATOM 1743 C CA . GLN A 1 204 ? 8.182 0.117 -12.982 1.00 94.25 204 GLN A CA 1
ATOM 1744 C C . GLN A 1 204 ? 9.632 -0.207 -12.611 1.00 94.25 204 GLN A C 1
ATOM 1746 O O . GLN A 1 204 ? 9.867 -0.836 -11.579 1.00 94.25 204 GLN A O 1
ATOM 1751 N N . ARG A 1 205 ? 10.606 0.301 -13.379 1.00 93.19 205 ARG A N 1
ATOM 1752 C CA . ARG A 1 205 ? 12.043 0.167 -13.074 1.00 93.19 205 ARG A CA 1
ATOM 1753 C C . ARG A 1 205 ? 12.385 0.758 -11.706 1.00 93.19 205 ARG A C 1
ATOM 1755 O O . ARG A 1 205 ? 13.030 0.103 -10.890 1.00 93.19 205 ARG A O 1
ATOM 1762 N N . ARG A 1 206 ? 11.894 1.969 -11.413 1.00 92.12 206 ARG A N 1
ATOM 1763 C CA . ARG A 1 206 ? 12.081 2.624 -10.109 1.00 92.12 206 ARG A CA 1
ATOM 1764 C C . ARG A 1 206 ? 11.476 1.809 -8.966 1.00 92.12 206 ARG A C 1
ATOM 1766 O O . ARG A 1 206 ? 12.145 1.595 -7.965 1.00 92.12 206 ARG A O 1
ATOM 1773 N N . GLN A 1 207 ? 10.228 1.357 -9.102 1.00 91.62 207 GLN A N 1
ATOM 1774 C CA . GLN A 1 207 ? 9.552 0.576 -8.059 1.00 91.62 207 GLN A CA 1
ATOM 1775 C C . GLN A 1 207 ? 10.236 -0.778 -7.824 1.00 91.62 207 GLN A C 1
ATOM 1777 O O . GLN A 1 207 ? 10.347 -1.209 -6.679 1.00 91.62 207 GLN A O 1
ATOM 1782 N N . TYR A 1 208 ? 10.746 -1.429 -8.872 1.00 92.06 208 TYR A N 1
ATOM 1783 C CA . TYR A 1 208 ? 11.543 -2.645 -8.721 1.00 92.06 208 TYR A CA 1
ATOM 1784 C C . TYR A 1 208 ? 12.871 -2.375 -8.007 1.00 92.06 208 TYR A C 1
ATOM 1786 O O . TYR A 1 208 ? 13.222 -3.106 -7.090 1.00 92.06 208 TYR A O 1
ATOM 1794 N N . LYS A 1 209 ? 13.569 -1.281 -8.341 1.00 89.81 209 LYS A N 1
ATOM 1795 C CA . LYS A 1 209 ? 14.787 -0.871 -7.626 1.00 89.81 209 LYS A CA 1
ATOM 1796 C C . LYS A 1 209 ? 14.529 -0.636 -6.133 1.00 89.81 209 LYS A C 1
ATOM 1798 O O . LYS A 1 209 ? 15.292 -1.134 -5.319 1.00 89.81 209 LYS A O 1
ATOM 1803 N N . LEU A 1 210 ? 13.451 0.071 -5.777 1.00 87.44 210 LEU A N 1
ATOM 1804 C CA . LEU A 1 210 ? 13.059 0.270 -4.373 1.00 87.44 210 LEU A CA 1
ATOM 1805 C C . LEU A 1 210 ? 12.825 -1.069 -3.661 1.00 87.44 210 LEU A C 1
ATOM 1807 O O . LEU A 1 210 ? 13.304 -1.258 -2.551 1.00 87.44 210 LEU A O 1
ATOM 1811 N N . LEU A 1 211 ? 12.164 -2.021 -4.330 1.00 90.12 211 LEU A N 1
ATOM 1812 C CA . LEU A 1 211 ? 11.954 -3.364 -3.785 1.00 90.12 211 LEU A CA 1
ATOM 1813 C C . LEU A 1 211 ? 13.283 -4.095 -3.524 1.00 90.12 211 LEU A C 1
ATOM 1815 O O . LEU A 1 211 ? 13.426 -4.718 -2.481 1.00 90.12 211 LEU A O 1
ATOM 1819 N N . GLN A 1 212 ? 14.255 -4.000 -4.438 1.00 87.44 212 GLN A N 1
ATOM 1820 C CA . GLN A 1 212 ? 15.586 -4.606 -4.266 1.00 87.44 212 GLN A CA 1
ATOM 1821 C C . GLN A 1 212 ? 16.383 -3.976 -3.115 1.00 87.44 212 GLN A C 1
ATOM 1823 O O . GLN A 1 212 ? 17.204 -4.644 -2.496 1.00 87.44 212 GLN A O 1
ATOM 1828 N N . LEU A 1 213 ? 16.132 -2.699 -2.815 1.00 90.31 213 LEU A N 1
ATOM 1829 C CA . LEU A 1 213 ? 16.736 -1.978 -1.691 1.00 90.31 213 LEU A CA 1
ATOM 1830 C C . LEU A 1 213 ? 15.989 -2.197 -0.363 1.00 90.31 213 LEU A C 1
ATOM 1832 O O . LEU A 1 213 ? 16.325 -1.558 0.629 1.00 90.31 213 LEU A O 1
ATOM 1836 N N . ASN A 1 214 ? 14.982 -3.081 -0.327 1.00 86.56 214 ASN A N 1
ATOM 1837 C CA . ASN A 1 214 ? 14.071 -3.270 0.810 1.00 86.56 214 ASN A CA 1
ATOM 1838 C C . ASN A 1 214 ? 13.352 -1.980 1.253 1.00 86.56 214 ASN A C 1
ATOM 1840 O O . ASN A 1 214 ? 12.920 -1.856 2.400 1.00 86.56 214 ASN A O 1
ATOM 1844 N N . GLU A 1 215 ? 13.183 -1.025 0.339 1.00 82.56 215 GLU A N 1
ATOM 1845 C CA . GLU A 1 215 ? 12.399 0.184 0.563 1.00 82.56 215 GLU A CA 1
ATOM 1846 C C . GLU A 1 215 ? 10.919 -0.033 0.212 1.00 82.56 215 GLU A C 1
ATOM 1848 O O . GLU A 1 215 ? 10.525 -0.997 -0.453 1.00 82.56 215 GLU A O 1
ATOM 1853 N N . SER A 1 216 ? 10.069 0.901 0.645 1.00 78.19 216 SER A N 1
ATOM 1854 C CA . SER A 1 216 ? 8.638 0.870 0.339 1.00 78.19 216 SER A CA 1
ATOM 1855 C C . SER A 1 216 ? 8.394 0.913 -1.175 1.00 78.19 216 SER A C 1
ATOM 1857 O O . SER A 1 216 ? 8.730 1.883 -1.857 1.00 78.19 216 SER A O 1
ATOM 1859 N N . SER A 1 217 ? 7.779 -0.147 -1.702 1.00 85.38 217 SER A N 1
ATOM 1860 C CA . SER A 1 217 ? 7.478 -0.314 -3.121 1.00 85.38 217 SER A CA 1
ATOM 1861 C C . SER A 1 217 ? 6.067 -0.856 -3.327 1.00 85.38 217 SER A C 1
ATOM 1863 O O . SER A 1 217 ? 5.582 -1.707 -2.583 1.00 85.38 217 SER A O 1
ATOM 1865 N N . HIS A 1 218 ? 5.416 -0.396 -4.393 1.00 81.62 218 HIS A N 1
ATOM 1866 C CA . HIS A 1 218 ? 4.120 -0.904 -4.849 1.00 81.62 218 HIS A CA 1
ATOM 1867 C C . HIS A 1 218 ? 4.272 -2.012 -5.906 1.00 81.62 218 HIS A C 1
ATOM 1869 O O . HIS A 1 218 ? 3.299 -2.390 -6.569 1.00 81.62 218 HIS A O 1
ATOM 1875 N N . MET A 1 219 ? 5.495 -2.507 -6.118 1.00 87.62 219 MET A N 1
ATOM 1876 C CA . MET A 1 219 ? 5.766 -3.619 -7.017 1.00 87.62 219 MET A CA 1
ATOM 1877 C C . MET A 1 219 ? 5.299 -4.934 -6.381 1.00 87.62 219 MET A C 1
ATOM 1879 O O . MET A 1 219 ? 5.732 -5.298 -5.291 1.00 87.62 219 MET A O 1
ATOM 1883 N N . THR A 1 220 ? 4.406 -5.658 -7.057 1.00 86.81 220 THR A N 1
ATOM 1884 C CA . THR A 1 220 ? 3.905 -6.956 -6.580 1.00 86.81 220 THR A CA 1
ATOM 1885 C C . THR A 1 220 ? 4.587 -8.101 -7.320 1.00 86.81 220 THR A C 1
ATOM 1887 O O . THR A 1 220 ? 5.008 -7.945 -8.466 1.00 86.81 220 THR A O 1
ATOM 1890 N N . LYS A 1 221 ? 4.626 -9.292 -6.705 1.00 83.88 221 LYS A N 1
ATOM 1891 C CA . LYS A 1 221 ? 5.135 -10.514 -7.357 1.00 83.88 221 LYS A CA 1
ATOM 1892 C C . LYS A 1 221 ? 4.437 -10.793 -8.692 1.00 83.88 221 LYS A C 1
ATOM 1894 O O . LYS A 1 221 ? 5.077 -11.210 -9.647 1.00 83.88 221 LYS A O 1
ATOM 1899 N N . GLN A 1 222 ? 3.132 -10.535 -8.773 1.00 86.12 222 GLN A N 1
ATOM 1900 C CA . GLN A 1 222 ? 2.367 -10.709 -10.008 1.00 86.12 222 GLN A CA 1
ATOM 1901 C C . GLN A 1 222 ? 2.783 -9.707 -11.093 1.00 86.12 222 GLN A C 1
ATOM 1903 O O . GLN A 1 222 ? 2.958 -10.105 -12.240 1.00 86.12 222 GLN A O 1
ATOM 1908 N N . ARG A 1 223 ? 2.984 -8.430 -10.739 1.00 92.38 223 ARG A N 1
ATOM 1909 C CA . ARG A 1 223 ? 3.449 -7.401 -11.685 1.00 92.38 223 ARG A CA 1
ATOM 1910 C C . ARG A 1 223 ? 4.841 -7.724 -12.229 1.00 92.38 223 ARG A C 1
ATOM 1912 O O . ARG A 1 223 ? 5.056 -7.585 -13.427 1.00 92.38 223 ARG A O 1
ATOM 1919 N N . ILE A 1 224 ? 5.739 -8.213 -11.370 1.00 91.31 224 ILE A N 1
ATOM 1920 C CA . ILE A 1 224 ? 7.076 -8.688 -11.761 1.00 91.31 224 ILE A CA 1
ATOM 1921 C C . ILE A 1 224 ? 6.956 -9.829 -12.771 1.00 91.31 224 ILE A C 1
ATOM 1923 O O . ILE A 1 224 ? 7.442 -9.687 -13.886 1.00 91.31 224 ILE A O 1
ATOM 1927 N N . ARG A 1 225 ? 6.211 -10.892 -12.437 1.00 89.81 225 ARG A N 1
ATOM 1928 C CA . ARG A 1 225 ? 6.011 -12.046 -13.333 1.00 89.81 225 ARG A CA 1
ATOM 1929 C C . ARG A 1 225 ? 5.453 -11.644 -14.698 1.00 89.81 225 ARG A C 1
ATOM 1931 O O . ARG A 1 225 ? 5.907 -12.142 -15.719 1.00 89.81 225 ARG A O 1
ATOM 1938 N N . LEU A 1 226 ? 4.468 -10.744 -14.730 1.00 92.81 226 LEU A N 1
ATOM 1939 C CA . LEU A 1 226 ? 3.880 -10.265 -15.984 1.00 92.81 226 LEU A CA 1
ATOM 1940 C C . LEU A 1 226 ? 4.897 -9.503 -16.844 1.00 92.81 226 LEU A C 1
ATOM 1942 O O . LEU A 1 226 ? 4.915 -9.681 -18.060 1.00 92.81 226 LEU A O 1
ATOM 1946 N N . LEU A 1 227 ? 5.738 -8.666 -16.233 1.00 93.75 227 LEU A N 1
ATOM 1947 C CA . LEU A 1 227 ? 6.792 -7.927 -16.931 1.00 93.75 227 LEU A CA 1
ATOM 1948 C C . LEU A 1 227 ? 7.917 -8.861 -17.408 1.00 93.75 227 LEU A C 1
ATOM 1950 O O . LEU A 1 227 ? 8.373 -8.740 -18.542 1.00 93.75 227 LEU A 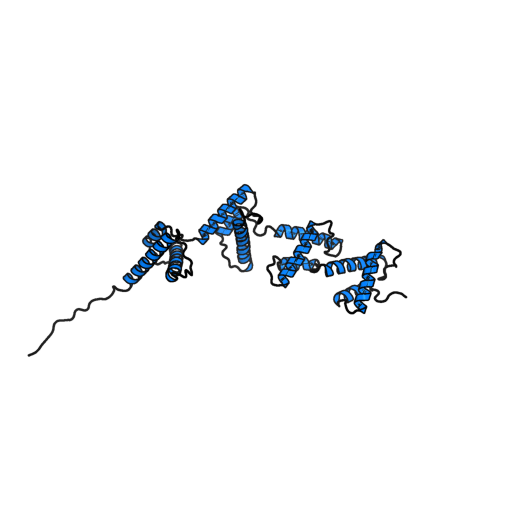O 1
ATOM 1954 N N . GLU A 1 228 ? 8.305 -9.847 -16.602 1.00 90.88 228 GLU A N 1
ATOM 1955 C CA . GLU A 1 228 ? 9.292 -10.869 -16.974 1.00 90.88 228 GLU A CA 1
ATOM 1956 C C . GLU A 1 228 ? 8.835 -11.720 -18.168 1.00 90.88 228 GLU A C 1
ATOM 1958 O O . GLU A 1 228 ? 9.656 -12.052 -19.016 1.00 90.88 228 GLU A O 1
ATOM 1963 N N . GLN A 1 229 ? 7.531 -11.981 -18.325 1.00 90.31 229 GLN A N 1
ATOM 1964 C CA . GLN A 1 229 ? 6.989 -12.636 -19.531 1.00 90.31 229 GLN A CA 1
ATOM 1965 C C . GLN A 1 229 ? 7.224 -11.836 -20.822 1.00 90.31 229 GLN A C 1
ATOM 1967 O O . GLN A 1 229 ? 7.226 -12.410 -21.907 1.00 90.31 229 GLN A O 1
ATOM 1972 N N . LEU A 1 230 ? 7.424 -10.518 -20.725 1.00 90.12 230 LEU A N 1
ATOM 1973 C CA . LEU A 1 230 ? 7.801 -9.660 -21.854 1.00 90.12 230 LEU A CA 1
ATOM 1974 C C . LEU A 1 230 ? 9.323 -9.487 -21.962 1.00 90.12 230 LEU A C 1
ATOM 1976 O O . LEU A 1 230 ? 9.803 -8.636 -22.710 1.00 90.12 230 LEU A O 1
ATOM 1980 N N . ASN A 1 231 ? 10.085 -10.261 -21.185 1.00 86.06 231 ASN A N 1
ATOM 1981 C CA . ASN A 1 231 ? 11.517 -10.097 -20.981 1.00 86.06 231 ASN A CA 1
ATOM 1982 C C . ASN A 1 231 ? 11.892 -8.653 -20.601 1.00 86.06 231 ASN A C 1
ATOM 1984 O O . ASN A 1 231 ? 12.889 -8.136 -21.100 1.00 86.06 231 ASN A O 1
ATOM 1988 N N . PHE A 1 232 ? 11.067 -7.993 -19.778 1.00 89.31 232 PHE A N 1
ATOM 1989 C CA . PHE A 1 232 ? 11.210 -6.578 -19.439 1.00 89.31 232 PHE A CA 1
ATOM 1990 C C . PHE A 1 232 ? 12.554 -6.267 -18.778 1.00 89.31 232 PHE A C 1
ATOM 1992 O O . PHE A 1 232 ? 12.921 -6.850 -17.759 1.00 89.31 232 PHE A O 1
ATOM 1999 N N . GLU A 1 233 ? 13.265 -5.280 -19.316 1.00 88.69 233 GLU A N 1
ATOM 2000 C CA . GLU A 1 233 ? 14.571 -4.895 -18.801 1.00 88.69 233 GLU A CA 1
ATOM 2001 C C . GLU A 1 233 ? 14.430 -3.892 -17.648 1.00 88.69 233 GLU A C 1
ATOM 2003 O O . GLU A 1 233 ? 14.051 -2.722 -17.822 1.00 88.69 233 GLU A O 1
ATOM 2008 N N . TRP A 1 234 ? 14.779 -4.359 -16.448 1.00 86.75 234 TRP A N 1
ATOM 2009 C CA . TRP A 1 234 ? 14.697 -3.588 -15.206 1.00 86.75 234 TRP A CA 1
ATOM 2010 C C . TRP A 1 234 ? 15.693 -2.427 -15.136 1.00 86.75 234 TRP A C 1
ATOM 2012 O O . TRP A 1 234 ? 15.481 -1.483 -14.373 1.00 86.75 234 TRP A O 1
ATOM 2022 N N . THR A 1 235 ? 16.740 -2.448 -15.966 1.00 84.62 235 THR A N 1
ATOM 2023 C CA . THR A 1 235 ? 17.664 -1.324 -16.129 1.00 84.62 235 THR A CA 1
ATOM 2024 C C . THR A 1 235 ? 17.521 -0.692 -17.512 1.00 84.62 235 THR A C 1
ATOM 2026 O O . THR A 1 235 ? 17.327 -1.361 -18.528 1.00 84.62 235 THR A O 1
ATOM 2029 N N . VAL A 1 236 ? 17.648 0.636 -17.569 1.00 77.81 236 VAL A N 1
ATOM 2030 C CA . VAL A 1 236 ? 17.599 1.380 -18.839 1.00 77.81 236 VAL A CA 1
ATOM 2031 C C . VAL A 1 236 ? 18.790 1.019 -19.734 1.00 77.81 236 VAL A C 1
ATOM 2033 O O . VAL A 1 236 ? 18.667 1.020 -20.958 1.00 77.81 236 VAL A O 1
ATOM 2036 N N . SER A 1 237 ? 19.945 0.704 -19.143 1.00 79.62 237 SER A N 1
ATOM 2037 C CA . SER A 1 237 ? 21.124 0.235 -19.874 1.00 79.62 237 SER A CA 1
ATOM 2038 C C . SER A 1 237 ? 20.870 -1.088 -20.590 1.00 79.62 237 SER A C 1
ATOM 2040 O O . SER A 1 237 ? 21.229 -1.203 -21.760 1.00 79.62 237 SER A O 1
ATOM 2042 N N . ASP A 1 238 ? 20.221 -2.048 -19.928 1.00 79.62 238 ASP A N 1
ATOM 2043 C CA . ASP A 1 238 ? 19.900 -3.344 -20.533 1.00 79.62 238 ASP A CA 1
ATOM 2044 C C . ASP A 1 238 ? 18.830 -3.193 -21.613 1.00 79.62 238 ASP A C 1
ATOM 2046 O O . ASP A 1 238 ? 18.994 -3.725 -22.709 1.00 79.62 238 ASP A O 1
ATOM 2050 N N . ALA A 1 239 ? 17.809 -2.361 -21.370 1.00 80.12 239 ALA A N 1
ATOM 2051 C CA . ALA A 1 239 ? 16.785 -2.037 -22.365 1.00 80.12 239 ALA A CA 1
ATOM 2052 C C . ALA A 1 239 ? 17.400 -1.467 -23.656 1.00 80.12 239 ALA A C 1
ATOM 2054 O O . ALA A 1 239 ? 17.103 -1.922 -24.762 1.00 80.12 239 ALA A O 1
ATOM 2055 N N . LYS A 1 240 ? 18.304 -0.484 -23.521 1.00 83.12 240 LYS A N 1
ATOM 2056 C CA . LYS A 1 240 ? 19.014 0.127 -24.656 1.00 83.12 240 LYS A CA 1
ATOM 2057 C C . LYS A 1 240 ? 19.900 -0.875 -25.386 1.00 83.12 240 LYS A C 1
ATOM 2059 O O . LYS A 1 240 ? 19.949 -0.853 -26.615 1.00 83.12 240 LYS A O 1
ATOM 2064 N N . TRP A 1 241 ? 20.609 -1.724 -24.644 1.00 87.00 241 TRP A N 1
ATOM 2065 C CA . TRP A 1 241 ? 21.462 -2.751 -25.232 1.00 87.00 241 TRP A CA 1
ATOM 2066 C C . TRP A 1 241 ? 20.633 -3.742 -26.054 1.00 87.00 241 TRP A C 1
ATOM 2068 O O . TRP A 1 241 ? 20.937 -3.976 -27.221 1.00 87.00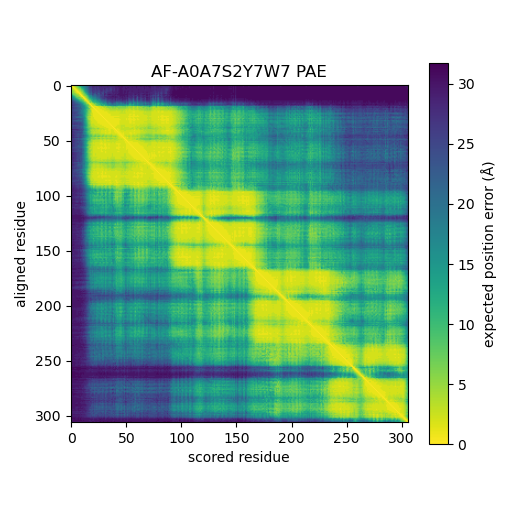 241 TRP A O 1
ATOM 2078 N N . LYS A 1 242 ? 19.525 -4.241 -25.498 1.00 84.56 242 LYS A N 1
ATOM 2079 C CA . LYS A 1 242 ? 18.669 -5.213 -26.179 1.00 84.56 242 LYS A CA 1
ATOM 2080 C C . LYS A 1 242 ? 17.950 -4.629 -27.392 1.00 84.56 242 LYS A C 1
ATOM 2082 O O . LYS A 1 242 ? 17.817 -5.311 -28.401 1.00 84.56 242 LYS A O 1
ATOM 2087 N N . ALA A 1 243 ? 17.537 -3.361 -27.341 1.00 84.81 243 ALA A N 1
ATOM 2088 C CA . ALA A 1 243 ? 16.969 -2.684 -28.507 1.00 84.81 243 ALA A CA 1
ATOM 2089 C C . ALA A 1 243 ? 17.947 -2.685 -29.699 1.00 84.81 243 ALA A C 1
ATOM 2091 O O . ALA A 1 243 ? 17.549 -3.002 -30.821 1.00 84.81 243 ALA A O 1
ATOM 2092 N N . ARG A 1 244 ? 19.236 -2.411 -29.448 1.00 88.06 244 ARG A N 1
ATOM 2093 C CA . ARG A 1 244 ? 20.298 -2.479 -30.467 1.00 88.06 244 ARG A CA 1
ATOM 2094 C C . ARG A 1 244 ? 20.602 -3.905 -30.915 1.00 88.06 244 ARG A C 1
ATOM 2096 O O . ARG A 1 244 ? 20.784 -4.136 -32.104 1.00 88.06 244 ARG A O 1
ATOM 2103 N N . PHE A 1 245 ? 20.587 -4.864 -29.994 1.00 88.25 245 PHE A N 1
ATOM 2104 C CA . PHE A 1 245 ? 20.717 -6.282 -30.324 1.00 88.25 245 PHE A CA 1
ATOM 2105 C C . PHE A 1 245 ? 19.596 -6.765 -31.264 1.00 88.25 245 PHE A C 1
ATOM 2107 O O . PHE A 1 245 ? 19.865 -7.413 -32.271 1.00 88.25 245 PHE A O 1
ATOM 2114 N N . VAL A 1 246 ? 18.339 -6.393 -30.998 1.00 87.19 246 VAL A N 1
ATOM 2115 C CA . VAL A 1 246 ? 17.198 -6.719 -31.872 1.00 87.19 246 VAL A CA 1
ATOM 2116 C C . VAL A 1 246 ? 17.317 -6.023 -33.231 1.00 87.19 246 VAL A C 1
ATOM 2118 O O . VAL A 1 246 ? 17.006 -6.625 -34.258 1.00 87.19 246 VAL A O 1
ATOM 2121 N N . GLU A 1 247 ? 17.771 -4.767 -33.263 1.00 86.50 247 GLU A N 1
ATOM 2122 C CA . GLU A 1 247 ? 18.069 -4.047 -34.508 1.00 86.50 247 GLU A CA 1
ATOM 2123 C C . GLU A 1 247 ? 19.118 -4.790 -35.347 1.00 86.50 247 GLU A C 1
ATOM 2125 O O . GLU A 1 247 ? 18.891 -5.012 -36.539 1.00 86.50 247 GLU A O 1
ATOM 2130 N N . LEU A 1 248 ? 20.199 -5.261 -34.714 1.00 87.38 248 LEU A N 1
ATOM 2131 C CA . LEU A 1 248 ? 21.204 -6.099 -35.362 1.00 87.38 248 LEU A CA 1
ATOM 2132 C C . LEU A 1 248 ? 20.598 -7.407 -35.875 1.00 87.38 248 LEU A C 1
ATOM 2134 O O . LEU A 1 248 ? 20.782 -7.738 -37.038 1.00 87.38 248 LEU A O 1
ATOM 2138 N N . GLY A 1 249 ? 19.808 -8.117 -35.067 1.00 86.56 249 GLY A N 1
ATOM 2139 C CA . GLY A 1 249 ? 19.156 -9.358 -35.494 1.00 86.56 249 GLY A CA 1
ATOM 2140 C C . GLY A 1 249 ? 18.253 -9.177 -36.722 1.00 86.56 249 GLY A C 1
ATOM 2141 O O . GLY A 1 249 ? 18.247 -10.018 -37.621 1.00 86.56 249 GLY A O 1
ATOM 2142 N N . ARG A 1 250 ? 17.527 -8.051 -36.821 1.00 86.81 250 ARG A N 1
ATOM 2143 C CA . ARG A 1 250 ? 16.756 -7.709 -38.034 1.00 86.81 250 ARG A CA 1
ATOM 2144 C C . ARG A 1 250 ? 17.655 -7.447 -39.236 1.00 86.81 250 ARG A C 1
ATOM 2146 O O . ARG A 1 250 ? 17.291 -7.831 -40.345 1.00 86.81 250 ARG A O 1
ATOM 2153 N N . TYR A 1 251 ? 18.780 -6.767 -39.026 1.00 85.50 251 TYR A N 1
ATOM 2154 C CA . TYR A 1 251 ? 19.765 -6.519 -40.071 1.00 85.50 251 TYR A CA 1
ATOM 2155 C C . TYR A 1 251 ? 20.362 -7.839 -40.583 1.00 85.50 251 TYR A C 1
ATOM 2157 O O . TYR A 1 251 ? 20.297 -8.091 -41.785 1.00 85.50 251 TYR A O 1
ATOM 2165 N N . VAL A 1 252 ? 20.836 -8.710 -39.686 1.00 85.31 252 VAL A N 1
ATOM 2166 C CA . VAL A 1 252 ? 21.416 -10.022 -40.025 1.00 85.31 252 VAL A CA 1
ATOM 2167 C C . VAL A 1 252 ? 20.415 -10.882 -40.786 1.00 85.31 252 VAL A C 1
ATOM 2169 O O . VAL A 1 252 ? 20.742 -11.428 -41.833 1.00 85.31 252 VAL A O 1
ATOM 2172 N N . ARG A 1 253 ? 19.151 -10.923 -40.343 1.00 84.88 253 ARG A N 1
ATOM 2173 C CA . ARG A 1 253 ? 18.090 -11.661 -41.048 1.00 84.88 253 ARG A CA 1
ATOM 2174 C C . ARG A 1 253 ? 17.879 -11.186 -42.492 1.00 84.88 253 ARG A C 1
ATOM 2176 O O . ARG A 1 253 ? 17.511 -11.992 -43.335 1.00 84.88 253 ARG A O 1
ATOM 2183 N N . ARG A 1 254 ? 18.047 -9.888 -42.772 1.00 83.94 254 ARG A N 1
ATOM 2184 C CA . ARG A 1 254 ? 17.822 -9.309 -44.110 1.00 83.94 254 ARG A CA 1
ATOM 2185 C C . ARG A 1 254 ? 19.033 -9.420 -45.031 1.00 83.94 254 ARG A C 1
ATOM 2187 O O . ARG A 1 254 ? 18.839 -9.526 -46.233 1.00 83.94 254 ARG A O 1
ATOM 2194 N N . ASN A 1 255 ? 20.242 -9.352 -44.480 1.00 81.12 255 ASN A N 1
ATOM 2195 C CA . ASN A 1 255 ? 21.474 -9.216 -45.263 1.00 81.12 255 ASN A CA 1
ATOM 2196 C C . ASN A 1 255 ? 22.380 -10.456 -45.192 1.00 81.12 255 ASN A C 1
ATOM 2198 O O . ASN A 1 255 ? 23.398 -10.498 -45.870 1.00 81.12 255 ASN A O 1
ATOM 2202 N N . GLY A 1 256 ? 22.045 -11.455 -44.370 1.00 70.81 256 GLY A N 1
ATOM 2203 C CA . GLY A 1 256 ? 22.773 -12.725 -44.262 1.00 70.81 256 GLY A CA 1
ATOM 2204 C C . GLY A 1 256 ? 24.108 -12.662 -43.508 1.00 70.81 256 GLY A C 1
ATOM 2205 O O . GLY A 1 256 ? 24.610 -13.705 -43.104 1.00 70.81 256 GLY A O 1
ATOM 2206 N N . LEU A 1 257 ? 24.660 -11.468 -43.268 1.00 66.00 257 LEU A N 1
ATOM 2207 C CA . LEU A 1 257 ? 25.932 -11.261 -42.569 1.00 66.00 257 LEU A CA 1
ATOM 2208 C C . LEU A 1 257 ? 25.752 -10.449 -41.277 1.00 66.00 257 LEU A C 1
ATOM 2210 O O . LEU A 1 257 ? 24.984 -9.486 -41.233 1.00 66.00 257 LEU A O 1
ATOM 2214 N N . GLY A 1 258 ? 26.502 -10.830 -40.235 1.00 61.53 258 GLY A N 1
ATOM 2215 C CA . GLY A 1 258 ? 26.698 -10.071 -38.988 1.00 61.53 258 GLY A CA 1
ATOM 2216 C C . GLY A 1 258 ? 27.419 -8.735 -39.195 1.00 61.53 258 GLY A C 1
ATOM 2217 O O . GLY A 1 258 ? 27.278 -7.813 -38.387 1.00 61.53 258 GLY A O 1
ATOM 2218 N N . THR A 1 259 ? 28.163 -8.625 -40.297 1.00 66.50 259 THR A N 1
ATOM 2219 C CA . THR A 1 259 ? 28.912 -7.437 -40.702 1.00 66.50 259 THR A CA 1
ATOM 2220 C C . THR A 1 259 ? 27.962 -6.388 -41.288 1.00 66.50 259 THR A C 1
ATOM 2222 O O . THR A 1 259 ? 27.336 -6.582 -42.333 1.00 66.50 259 THR A O 1
ATOM 2225 N N . VAL A 1 260 ? 27.819 -5.263 -40.585 1.00 65.31 260 VAL A N 1
ATOM 2226 C CA . VAL A 1 260 ? 27.066 -4.089 -41.057 1.00 65.31 260 VAL A CA 1
ATOM 2227 C C . VAL A 1 260 ? 27.971 -3.294 -42.009 1.00 65.31 260 VAL A C 1
ATOM 2229 O O . VAL A 1 260 ? 29.129 -3.079 -41.645 1.00 65.31 260 VAL A O 1
ATOM 2232 N N . PRO A 1 261 ? 27.510 -2.846 -43.196 1.00 63.41 261 PRO A N 1
ATOM 2233 C CA . PRO A 1 261 ? 28.376 -2.249 -44.202 1.00 63.41 261 PRO A CA 1
ATOM 2234 C C . PRO A 1 261 ? 28.934 -0.928 -43.665 1.00 63.41 261 PRO A C 1
ATOM 2236 O O . PRO A 1 261 ? 28.304 -0.265 -42.832 1.00 63.41 261 PRO A O 1
ATOM 2239 N N . GLY A 1 262 ? 30.135 -0.570 -44.122 1.00 60.59 262 GLY A N 1
ATOM 2240 C CA . GLY A 1 262 ? 30.884 0.598 -43.658 1.00 60.59 262 GLY A CA 1
ATOM 2241 C C . GLY A 1 262 ? 30.122 1.927 -43.762 1.00 60.59 262 GLY A C 1
ATOM 2242 O O . GLY A 1 262 ? 29.031 2.017 -44.316 1.00 60.59 262 GLY A O 1
ATOM 2243 N N . GLN A 1 263 ? 30.725 2.991 -43.217 1.00 55.25 263 GLN A N 1
ATOM 2244 C CA . GLN A 1 263 ? 30.121 4.310 -42.937 1.00 55.25 263 GLN A CA 1
ATOM 2245 C C . GLN A 1 263 ? 29.393 5.034 -44.103 1.00 55.25 263 GLN A C 1
ATOM 2247 O O . GLN A 1 263 ? 28.834 6.110 -43.868 1.00 55.25 263 GLN A O 1
ATOM 2252 N N . SER A 1 264 ? 29.381 4.484 -45.321 1.00 52.66 264 SER A N 1
ATOM 2253 C CA . SER A 1 264 ? 28.748 5.040 -46.521 1.00 52.66 264 SER A CA 1
ATOM 2254 C C . SER A 1 264 ? 27.214 4.941 -46.528 1.00 52.66 264 SER A C 1
ATOM 2256 O O . SER A 1 264 ? 26.568 5.817 -47.100 1.00 52.66 264 SER A O 1
ATOM 2258 N N . GLU A 1 265 ? 26.594 3.975 -45.834 1.00 60.75 265 GLU A N 1
ATOM 2259 C CA . GLU A 1 265 ? 25.132 3.938 -45.659 1.00 60.75 265 GLU A CA 1
ATOM 2260 C C . GLU A 1 265 ? 24.701 4.670 -44.376 1.00 60.75 265 GLU A C 1
ATOM 2262 O O . GLU A 1 265 ? 24.724 4.141 -43.259 1.00 60.75 265 GLU A O 1
ATOM 2267 N N . THR A 1 266 ? 24.241 5.914 -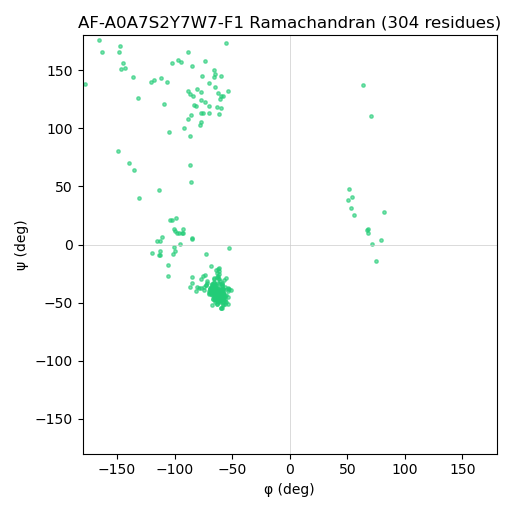44.532 1.00 61.94 266 THR A N 1
ATOM 2268 C CA . THR A 1 266 ? 23.811 6.791 -43.425 1.00 61.94 266 THR A CA 1
ATOM 2269 C C . THR A 1 266 ? 22.736 6.169 -42.525 1.00 61.94 266 THR A C 1
ATOM 2271 O O . THR A 1 266 ? 22.724 6.448 -41.322 1.00 61.94 266 THR A O 1
ATOM 2274 N N . LYS A 1 267 ? 21.894 5.272 -43.066 1.00 75.56 267 LYS A N 1
ATOM 2275 C CA . LYS A 1 267 ? 20.808 4.584 -42.341 1.00 75.56 267 LYS A CA 1
ATOM 2276 C C . LYS A 1 267 ? 21.277 3.669 -41.200 1.00 75.56 267 LYS A C 1
ATOM 2278 O O . LYS A 1 267 ? 20.537 3.520 -40.234 1.00 75.56 267 LYS A O 1
ATOM 2283 N N . TYR A 1 268 ? 22.487 3.096 -41.254 1.00 79.25 268 TYR A N 1
ATOM 2284 C CA . TYR A 1 268 ? 22.978 2.145 -40.234 1.00 79.25 268 TYR A CA 1
ATOM 2285 C C . TYR A 1 268 ? 24.119 2.687 -39.369 1.00 79.25 268 TYR A C 1
ATOM 2287 O O . TYR A 1 268 ? 24.644 1.975 -38.513 1.00 79.25 268 TYR A O 1
ATOM 2295 N N . ARG A 1 269 ? 24.475 3.970 -39.510 1.00 80.81 269 ARG A N 1
ATOM 2296 C CA . ARG A 1 269 ? 25.588 4.606 -38.780 1.00 80.81 269 ARG A CA 1
ATOM 2297 C C . ARG A 1 269 ? 25.529 4.385 -37.261 1.00 80.81 269 ARG A C 1
ATOM 2299 O O . A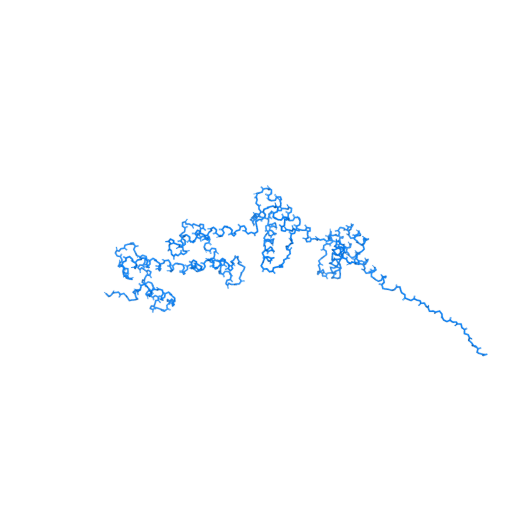RG A 1 269 ? 26.560 4.193 -36.618 1.00 80.81 269 ARG A O 1
ATOM 2306 N N . GLY A 1 270 ? 24.330 4.430 -36.677 1.00 82.81 270 GLY A N 1
ATOM 2307 C CA . GLY A 1 270 ? 24.127 4.184 -35.246 1.00 82.81 270 GLY A CA 1
ATOM 2308 C C . GLY A 1 270 ? 24.415 2.738 -34.833 1.00 82.81 270 GLY A C 1
ATOM 2309 O O . GLY A 1 270 ? 25.021 2.516 -33.785 1.00 82.81 270 GLY A O 1
ATOM 2310 N N . LEU A 1 271 ? 24.028 1.776 -35.674 1.00 85.19 271 LEU A N 1
ATOM 2311 C CA . LEU A 1 271 ? 24.259 0.352 -35.459 1.00 85.19 271 LEU A CA 1
ATOM 2312 C C . LEU A 1 271 ? 25.746 0.001 -35.612 1.00 85.19 271 LEU A C 1
ATOM 2314 O O . LEU A 1 271 ? 26.288 -0.673 -34.743 1.00 85.19 271 LEU A O 1
ATOM 2318 N N . VAL A 1 272 ? 26.432 0.556 -36.621 1.00 83.88 272 VAL A N 1
ATOM 2319 C CA . VAL A 1 272 ? 27.887 0.389 -36.827 1.00 83.88 272 VAL A CA 1
ATOM 2320 C C . VAL A 1 272 ? 28.675 0.827 -35.590 1.00 83.88 272 VAL A C 1
ATOM 2322 O O . VAL A 1 272 ? 29.466 0.059 -35.050 1.00 83.88 272 VAL A O 1
ATOM 2325 N N . ARG A 1 273 ? 28.409 2.035 -35.067 1.00 85.12 273 ARG A N 1
ATOM 2326 C CA . ARG A 1 273 ? 29.068 2.524 -33.840 1.00 85.12 273 ARG A CA 1
ATOM 2327 C C . ARG A 1 273 ? 28.823 1.604 -32.645 1.00 85.12 273 ARG A C 1
ATOM 2329 O O . ARG A 1 273 ? 29.71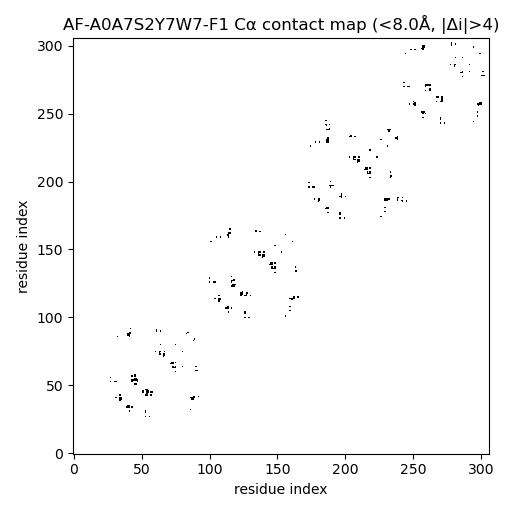3 1.420 -31.818 1.00 85.12 273 ARG A O 1
ATOM 2336 N N . TRP A 1 274 ? 27.616 1.051 -32.535 1.00 89.81 274 TRP A N 1
ATOM 2337 C CA . TRP A 1 274 ? 27.269 0.145 -31.447 1.00 89.81 274 TRP A CA 1
ATOM 2338 C C . TRP A 1 274 ? 27.991 -1.206 -31.560 1.00 89.81 274 TRP A C 1
ATOM 2340 O O . TRP A 1 274 ? 28.506 -1.680 -30.548 1.00 89.81 274 TRP A O 1
ATOM 2350 N N . VAL A 1 275 ? 28.100 -1.773 -32.769 1.00 88.00 275 VAL A N 1
ATOM 2351 C CA . VAL A 1 275 ? 28.877 -2.994 -33.065 1.00 88.00 275 VAL A CA 1
ATOM 2352 C C . VAL A 1 275 ? 30.345 -2.801 -32.678 1.00 88.00 275 VAL A C 1
ATOM 2354 O O . VAL A 1 275 ? 30.862 -3.567 -31.865 1.00 88.00 275 VAL A O 1
ATOM 2357 N N . SER A 1 276 ? 30.986 -1.716 -33.133 1.00 85.88 276 SER A N 1
ATOM 2358 C CA . SER A 1 276 ? 32.375 -1.397 -32.762 1.00 85.88 276 SER A CA 1
ATOM 2359 C C . SER A 1 276 ? 32.554 -1.240 -31.249 1.00 85.88 276 SER A C 1
A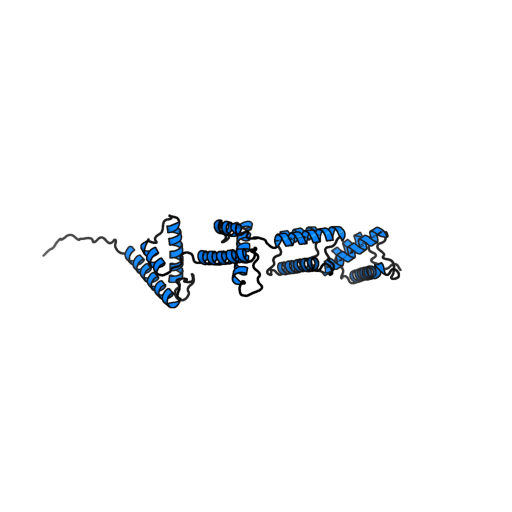TOM 2361 O O . SER A 1 276 ? 33.574 -1.627 -30.676 1.00 85.88 276 SER A O 1
ATOM 2363 N N . GLN A 1 277 ? 31.543 -0.701 -30.564 1.00 87.50 277 GLN A N 1
ATOM 2364 C CA . GLN A 1 277 ? 31.568 -0.590 -29.112 1.00 87.50 277 GLN A CA 1
ATOM 2365 C C . GLN A 1 277 ? 31.517 -1.960 -28.418 1.00 87.50 277 GLN A C 1
ATOM 2367 O O . GLN A 1 277 ? 32.201 -2.127 -27.405 1.00 87.50 277 GLN A O 1
ATOM 2372 N N . GLN A 1 278 ? 30.751 -2.927 -28.944 1.00 89.81 278 GLN A N 1
ATOM 2373 C CA . GLN A 1 278 ? 30.706 -4.288 -28.393 1.00 89.81 278 GLN A CA 1
ATOM 2374 C C . GLN A 1 278 ? 32.038 -5.013 -28.609 1.00 89.81 278 GLN A C 1
ATOM 2376 O O . GLN A 1 278 ? 32.555 -5.598 -27.660 1.00 89.81 278 GLN A O 1
ATOM 2381 N N . GLN A 1 279 ? 32.643 -4.886 -29.797 1.00 88.12 279 GLN A N 1
ATOM 2382 C CA . GLN A 1 279 ? 33.988 -5.403 -30.077 1.00 88.12 279 GLN A CA 1
ATOM 2383 C C . GLN A 1 279 ? 35.003 -4.846 -29.067 1.00 88.12 279 GLN A C 1
ATOM 2385 O O . GLN A 1 279 ? 35.708 -5.606 -28.406 1.00 88.12 279 GLN A O 1
ATOM 2390 N N . LYS A 1 280 ? 35.025 -3.524 -28.846 1.00 86.44 280 LYS A N 1
ATOM 2391 C CA . LYS A 1 280 ? 35.909 -2.895 -27.848 1.00 86.44 280 LYS A CA 1
ATOM 2392 C C . LYS A 1 280 ? 35.653 -3.401 -26.424 1.00 86.44 280 LYS A C 1
ATOM 2394 O O . LYS A 1 280 ? 36.596 -3.593 -25.658 1.00 86.44 280 LYS A O 1
ATOM 2399 N N . TRP A 1 281 ? 34.393 -3.585 -26.030 1.00 87.50 281 TRP A N 1
ATOM 2400 C CA . TRP A 1 281 ? 34.052 -4.109 -24.702 1.00 87.50 281 TRP A CA 1
ATOM 2401 C C . TRP A 1 281 ? 34.466 -5.566 -24.514 1.00 87.50 281 TRP A C 1
ATOM 2403 O O . TRP A 1 281 ? 34.884 -5.911 -23.412 1.00 87.50 281 TRP A O 1
ATOM 2413 N N . HIS A 1 282 ? 34.411 -6.387 -25.562 1.00 86.25 282 HIS A N 1
ATOM 2414 C CA . HIS A 1 282 ? 34.939 -7.749 -25.535 1.00 86.25 282 HIS A CA 1
ATOM 2415 C C . HIS A 1 282 ? 36.458 -7.748 -25.311 1.00 86.25 282 HIS A C 1
ATOM 2417 O O . HIS A 1 282 ? 36.925 -8.318 -24.333 1.00 86.25 282 HIS A O 1
ATOM 2423 N N . HIS A 1 283 ? 37.214 -6.980 -26.104 1.00 84.94 283 HIS A N 1
ATOM 2424 C CA . HIS A 1 283 ? 38.676 -6.871 -25.961 1.00 84.94 283 HIS A CA 1
ATOM 2425 C C . HIS A 1 283 ? 39.130 -6.297 -24.609 1.00 84.94 283 HIS A C 1
ATOM 2427 O O . HIS A 1 283 ? 40.243 -6.552 -24.162 1.00 84.94 283 HIS A O 1
ATOM 2433 N N . THR A 1 284 ? 38.281 -5.502 -23.952 1.00 86.56 284 THR A N 1
ATOM 2434 C CA . THR A 1 284 ? 38.576 -4.907 -22.637 1.00 86.56 284 THR A CA 1
ATOM 2435 C C . THR A 1 284 ? 37.967 -5.685 -21.465 1.00 86.56 284 THR A C 1
ATOM 2437 O O . THR A 1 284 ? 37.983 -5.173 -20.347 1.00 86.56 284 THR A O 1
ATOM 2440 N N . ASN A 1 285 ? 37.418 -6.888 -21.693 1.00 84.88 285 ASN A N 1
ATOM 2441 C CA . ASN A 1 285 ? 36.738 -7.721 -20.688 1.00 84.88 285 ASN A CA 1
ATOM 2442 C C . ASN A 1 285 ? 35.612 -6.994 -19.920 1.00 84.88 285 ASN A C 1
ATOM 2444 O O . ASN A 1 285 ? 35.350 -7.264 -18.750 1.00 84.88 285 ASN A O 1
ATOM 2448 N N . ARG A 1 286 ? 34.930 -6.046 -20.577 1.00 83.44 286 ARG A N 1
ATOM 2449 C CA . ARG A 1 286 ? 33.794 -5.277 -20.028 1.00 83.44 286 ARG A CA 1
ATOM 2450 C C . ARG A 1 286 ? 32.434 -5.783 -20.506 1.00 83.44 286 ARG A C 1
ATOM 2452 O O . ARG A 1 286 ? 31.403 -5.301 -20.036 1.00 83.44 286 ARG A O 1
ATOM 2459 N N . LEU A 1 287 ? 32.416 -6.708 -21.464 1.00 85.00 287 LEU A N 1
ATOM 2460 C CA . LEU A 1 287 ? 31.191 -7.332 -21.948 1.00 85.00 287 LEU A CA 1
ATOM 2461 C C . LEU A 1 287 ? 30.808 -8.498 -21.029 1.00 85.00 287 LEU A C 1
ATOM 2463 O O . LEU A 1 287 ? 31.628 -9.369 -20.761 1.00 85.00 287 LEU A O 1
ATOM 2467 N N . ASN A 1 288 ? 29.568 -8.513 -20.536 1.00 86.50 288 ASN A N 1
ATOM 2468 C CA . ASN A 1 288 ? 29.102 -9.614 -19.694 1.00 86.50 288 ASN A CA 1
ATOM 2469 C C . ASN A 1 288 ? 28.849 -10.893 -20.525 1.00 86.50 288 ASN A C 1
ATOM 2471 O O . ASN A 1 288 ? 28.627 -10.830 -21.738 1.00 86.50 288 ASN A O 1
ATOM 2475 N N . LYS A 1 289 ? 28.873 -12.049 -19.850 1.00 85.31 289 LYS A N 1
ATOM 2476 C CA . LYS A 1 289 ? 28.770 -13.376 -20.478 1.00 85.31 289 LYS A CA 1
ATOM 2477 C C . LYS A 1 289 ? 27.478 -13.562 -21.282 1.00 85.31 289 LYS A C 1
ATOM 2479 O O . LYS A 1 289 ? 27.530 -14.015 -22.417 1.00 85.31 289 LYS A O 1
ATOM 2484 N N . GLU A 1 290 ? 26.343 -13.146 -20.730 1.00 84.75 290 GLU A N 1
ATOM 2485 C CA . GLU A 1 290 ? 25.036 -13.266 -21.390 1.00 84.75 290 GLU A CA 1
ATOM 2486 C C . GLU A 1 290 ? 24.982 -12.480 -22.711 1.00 84.75 290 GLU A C 1
ATOM 2488 O O . GLU A 1 290 ? 24.540 -12.993 -23.736 1.00 84.75 290 GLU A O 1
ATOM 2493 N N . ARG A 1 291 ? 25.489 -11.239 -22.729 1.00 88.50 291 ARG A N 1
ATOM 2494 C CA . ARG A 1 291 ? 25.542 -10.414 -23.945 1.00 88.50 291 ARG A CA 1
ATOM 2495 C C . ARG A 1 291 ? 26.468 -11.011 -24.996 1.00 88.50 291 ARG A C 1
ATOM 2497 O O . ARG A 1 291 ? 26.152 -10.940 -26.179 1.00 88.50 291 ARG A O 1
ATOM 2504 N N . PHE A 1 292 ? 27.594 -11.581 -24.575 1.00 87.19 292 PHE A N 1
ATOM 2505 C CA . PHE A 1 292 ? 28.514 -12.285 -25.465 1.00 87.19 292 PHE A CA 1
ATOM 2506 C C . PHE A 1 292 ? 27.843 -13.503 -26.120 1.00 87.19 292 PHE A C 1
ATOM 2508 O O . PHE A 1 292 ? 27.858 -13.622 -27.343 1.00 87.19 292 PHE A O 1
ATOM 2515 N N . GLU A 1 293 ? 27.187 -14.354 -25.326 1.00 89.25 293 GLU A N 1
ATOM 2516 C CA . GLU A 1 293 ? 26.455 -15.527 -25.821 1.00 89.25 293 GLU A CA 1
ATOM 2517 C C . GLU A 1 293 ? 25.337 -15.133 -26.795 1.00 89.25 293 GLU A C 1
ATOM 2519 O O . GLU A 1 293 ? 25.244 -15.701 -27.882 1.00 89.25 293 GLU A O 1
ATOM 2524 N N . LEU A 1 294 ? 24.548 -14.105 -26.467 1.00 88.69 294 LEU A N 1
ATOM 2525 C CA . LEU A 1 294 ? 23.499 -13.588 -27.351 1.00 88.69 294 LEU A CA 1
ATOM 2526 C C . LEU A 1 294 ? 24.051 -13.078 -28.687 1.00 88.69 294 LEU A C 1
ATOM 2528 O O . LEU A 1 294 ? 23.462 -13.345 -29.732 1.00 88.69 294 LEU A O 1
ATOM 2532 N N . LEU A 1 295 ? 25.170 -12.349 -28.675 1.00 89.44 295 LEU A N 1
ATOM 2533 C CA . LEU A 1 295 ? 25.797 -11.844 -29.899 1.00 89.44 295 LEU A CA 1
ATOM 2534 C C . LEU A 1 295 ? 26.332 -12.990 -30.769 1.00 89.44 295 LEU A C 1
ATOM 2536 O O . LEU A 1 295 ? 26.139 -12.963 -31.983 1.00 89.44 295 LEU A O 1
ATOM 2540 N N . ASN A 1 296 ? 26.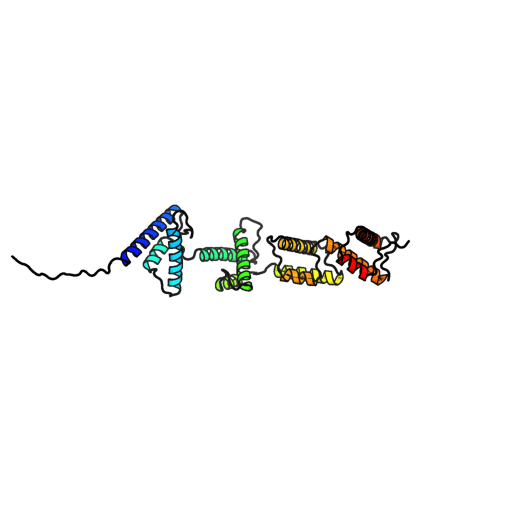895 -14.041 -30.170 1.00 89.12 296 ASN A N 1
ATOM 2541 C CA . ASN A 1 296 ? 27.347 -15.221 -30.916 1.00 89.12 296 ASN A CA 1
ATOM 2542 C C . ASN A 1 296 ? 26.215 -15.930 -31.671 1.00 89.12 296 ASN A C 1
ATOM 2544 O O . ASN A 1 296 ? 26.451 -16.430 -32.769 1.00 89.12 296 ASN A O 1
ATOM 2548 N N . LEU A 1 297 ? 24.977 -15.904 -31.159 1.00 87.62 297 LEU A N 1
ATOM 2549 C CA . LEU A 1 297 ? 23.813 -16.447 -31.878 1.00 87.62 297 LEU A CA 1
ATOM 2550 C C . LEU A 1 297 ? 23.531 -15.733 -33.212 1.00 87.62 297 LEU A C 1
ATOM 2552 O O . LEU A 1 297 ? 22.839 -16.286 -34.062 1.00 87.62 297 LEU A O 1
ATOM 2556 N N . LEU A 1 298 ? 24.041 -14.513 -33.401 1.00 87.56 298 LEU A N 1
ATOM 2557 C CA . LEU A 1 298 ? 23.893 -13.734 -34.634 1.00 87.56 298 LEU A CA 1
ATOM 2558 C C . LEU A 1 298 ? 25.137 -13.785 -35.535 1.00 87.56 298 LEU A C 1
ATOM 2560 O O . LEU A 1 298 ? 25.243 -12.957 -36.438 1.00 87.56 298 LEU A O 1
ATOM 2564 N N . ALA A 1 299 ? 26.076 -14.708 -35.284 1.00 84.00 299 ALA A N 1
ATOM 2565 C CA . ALA A 1 299 ? 27.376 -14.755 -35.960 1.00 84.00 299 ALA A CA 1
ATOM 2566 C C . ALA A 1 299 ? 28.095 -13.389 -35.915 1.00 84.00 299 ALA A C 1
ATOM 2568 O O . ALA A 1 299 ? 28.543 -12.855 -36.931 1.00 84.00 299 ALA A O 1
ATOM 2569 N N . PHE A 1 300 ? 28.133 -12.780 -34.724 1.00 85.19 300 PHE A N 1
ATOM 2570 C CA . PHE A 1 300 ? 28.682 -11.441 -34.527 1.00 85.19 300 PHE A CA 1
ATOM 2571 C C . PHE A 1 300 ? 30.183 -11.371 -34.874 1.00 85.19 300 PHE A C 1
ATOM 2573 O O . PHE A 1 300 ? 30.956 -12.181 -34.358 1.00 85.19 300 PHE A O 1
ATOM 2580 N N . PRO A 1 301 ? 30.628 -10.392 -35.687 1.00 81.75 301 PRO A N 1
ATOM 2581 C CA . PRO A 1 301 ? 32.032 -10.265 -36.058 1.00 81.75 301 PRO A CA 1
ATOM 2582 C C . PRO A 1 301 ? 32.824 -9.637 -34.905 1.00 81.75 301 PRO A C 1
ATOM 2584 O O . PRO A 1 301 ? 32.747 -8.431 -34.665 1.00 81.75 301 PRO A O 1
ATOM 2587 N N . TRP A 1 302 ? 33.573 -10.445 -34.153 1.00 83.94 302 TRP A N 1
ATOM 2588 C CA . TRP A 1 302 ? 34.418 -9.943 -33.058 1.00 83.94 302 TRP A CA 1
ATOM 2589 C C . TRP A 1 302 ? 35.689 -9.249 -33.547 1.00 83.94 302 TRP A C 1
ATOM 2591 O O . TRP A 1 302 ? 36.172 -8.338 -32.873 1.00 83.94 302 TRP A O 1
ATOM 2601 N N . GLU A 1 303 ? 36.175 -9.630 -34.727 1.00 74.56 303 GLU A N 1
ATOM 2602 C CA . GLU A 1 303 ? 37.320 -9.018 -35.395 1.00 74.56 303 GLU A CA 1
ATOM 2603 C C . GLU A 1 303 ? 36.848 -8.166 -36.584 1.00 74.56 303 GLU A C 1
ATOM 2605 O O . GLU A 1 303 ? 35.911 -8.563 -37.283 1.00 74.56 303 GLU A O 1
ATOM 2610 N N . PRO A 1 304 ? 37.437 -6.980 -36.816 1.00 57.91 304 PRO A N 1
ATOM 2611 C CA . PRO A 1 304 ? 37.188 -6.235 -38.043 1.00 57.91 304 PRO A CA 1
ATOM 2612 C C . PRO A 1 304 ? 37.732 -7.015 -39.251 1.00 57.91 304 PRO A C 1
ATOM 2614 O O . PRO A 1 304 ? 38.852 -7.523 -39.203 1.00 57.91 304 PRO A O 1
ATOM 2617 N N . GLU A 1 305 ? 36.951 -7.095 -40.334 1.00 51.62 305 GLU A N 1
ATOM 2618 C CA . GLU A 1 305 ? 37.461 -7.551 -41.635 1.00 51.62 305 GLU A CA 1
ATOM 2619 C C . GLU A 1 305 ? 38.627 -6.631 -42.045 1.00 51.62 305 GLU A C 1
ATOM 2621 O O . GLU A 1 305 ? 38.511 -5.405 -41.943 1.00 51.62 305 GLU A O 1
ATOM 2626 N N . LYS A 1 306 ? 39.771 -7.241 -42.383 1.00 39.44 306 LYS A N 1
ATOM 2627 C CA . LYS A 1 306 ? 41.029 -6.556 -42.721 1.00 39.44 306 LYS A CA 1
ATOM 2628 C C . LYS A 1 306 ? 40.928 -5.725 -43.991 1.00 39.44 306 LYS A C 1
ATOM 2630 O O . LYS A 1 306 ? 40.282 -6.204 -44.948 1.00 39.44 306 LYS A O 1
#

Organism: NCBI:txid265537

pLDDT: mean 84.39, std 13.92, range [30.14, 97.31]

Radius of gyration: 36.0 Å; Cα contacts (8 Å, |Δi|>4): 202; chains: 1; bounding box: 67×44×140 Å